Protein AF-A0A314ZF61-F1 (afdb_monomer_lite)

pLDDT: mean 78.9, std 20.42, range [33.75, 98.88]

Radius of gyration: 17.86 Å; chains: 1; bounding box: 52×32×47 Å

Structure (mmCIF, N/CA/C/O backbone):
data_AF-A0A314ZF61-F1
#
_entry.id   AF-A0A314ZF61-F1
#
loop_
_atom_site.group_PDB
_atom_site.id
_atom_site.type_symbol
_atom_site.label_atom_id
_atom_site.label_alt_id
_atom_site.label_comp_id
_atom_site.label_asym_id
_atom_site.label_entity_id
_atom_site.label_seq_id
_atom_site.pdbx_PDB_ins_code
_atom_site.Cartn_x
_atom_site.Cartn_y
_atom_site.Cartn_z
_atom_site.occupancy
_atom_site.B_iso_or_equiv
_atom_site.auth_seq_id
_atom_site.auth_comp_id
_atom_site.auth_asym_id
_atom_site.auth_atom_id
_atom_site.pdbx_PDB_model_num
ATOM 1 N N . MET A 1 1 ? -17.386 -2.987 14.900 1.00 59.22 1 MET A N 1
ATOM 2 C CA . MET A 1 1 ? -17.135 -2.322 16.202 1.00 59.22 1 MET A CA 1
ATOM 3 C C . MET A 1 1 ? -15.730 -1.711 16.351 1.00 59.22 1 MET A C 1
ATOM 5 O O . MET A 1 1 ? -15.516 -1.016 17.332 1.00 59.22 1 MET A O 1
ATOM 9 N N . LEU A 1 2 ? -14.797 -1.870 15.397 1.00 67.81 2 LEU A N 1
ATOM 10 C CA . LEU A 1 2 ? -13.420 -1.353 15.538 1.00 67.81 2 LEU A CA 1
ATOM 11 C C . LEU A 1 2 ? -13.295 0.183 15.518 1.00 67.81 2 LEU A C 1
ATOM 13 O O . LEU A 1 2 ? -12.434 0.730 16.193 1.00 67.81 2 LEU A O 1
ATOM 17 N N . GLY A 1 3 ? -14.177 0.902 14.818 1.00 67.12 3 GLY A N 1
ATOM 18 C CA . GLY A 1 3 ? -14.095 2.367 14.721 1.00 67.12 3 GLY A CA 1
ATOM 19 C C . GLY A 1 3 ? -14.502 3.174 15.952 1.00 67.12 3 GLY A C 1
ATOM 20 O O . GLY A 1 3 ? -14.608 4.391 15.845 1.00 67.12 3 GLY A O 1
ATOM 21 N N . ASN A 1 4 ? -14.772 2.531 17.091 1.00 79.00 4 ASN A N 1
ATOM 22 C CA . ASN A 1 4 ? -15.032 3.230 18.354 1.00 79.00 4 ASN A CA 1
ATOM 23 C C . ASN A 1 4 ? -13.782 3.314 19.249 1.00 79.00 4 ASN A C 1
ATOM 25 O O . ASN A 1 4 ? -13.829 3.862 20.345 1.00 79.00 4 ASN A O 1
ATOM 29 N N . LEU A 1 5 ? -12.655 2.759 18.794 1.00 80.88 5 LEU A N 1
ATOM 30 C CA . LEU A 1 5 ? -11.388 2.746 19.521 1.00 80.88 5 LEU A CA 1
ATOM 31 C C . LEU A 1 5 ? -10.622 4.059 19.300 1.00 80.88 5 LEU A C 1
ATOM 33 O O . LEU A 1 5 ? -9.474 4.056 18.880 1.00 80.88 5 LEU A O 1
ATOM 37 N N . THR A 1 6 ? -11.249 5.206 19.557 1.00 83.88 6 THR A N 1
ATOM 38 C CA . THR A 1 6 ? -10.703 6.525 19.183 1.00 83.88 6 THR A CA 1
ATOM 39 C C . THR A 1 6 ? -9.379 6.872 19.867 1.00 83.88 6 THR A C 1
ATOM 41 O O . THR A 1 6 ? -8.628 7.699 19.357 1.00 83.88 6 THR A O 1
ATOM 44 N N . SER A 1 7 ? -9.071 6.238 20.999 1.00 91.00 7 SER A N 1
ATOM 45 C CA . SER A 1 7 ? -7.815 6.428 21.738 1.00 91.00 7 SER A CA 1
ATOM 46 C C . SER A 1 7 ? -6.709 5.445 21.341 1.00 91.00 7 SER A C 1
ATOM 48 O O . SER A 1 7 ? -5.627 5.497 21.921 1.00 91.00 7 SER A O 1
ATOM 50 N N . VAL A 1 8 ? -6.965 4.520 20.408 1.00 93.94 8 VAL A N 1
ATOM 51 C CA . VAL A 1 8 ? -5.958 3.537 19.999 1.00 93.94 8 VAL A CA 1
ATOM 52 C C . VAL A 1 8 ? -4.819 4.228 19.253 1.00 93.94 8 VAL A C 1
ATOM 54 O O . VAL A 1 8 ? -5.052 5.061 18.379 1.00 93.94 8 VAL A O 1
ATOM 57 N N . ILE A 1 9 ? -3.590 3.864 19.614 1.00 96.75 9 ILE A N 1
ATOM 58 C CA . ILE A 1 9 ? -2.364 4.364 18.980 1.00 96.75 9 ILE A CA 1
ATOM 59 C C . ILE A 1 9 ? -1.767 3.278 18.090 1.00 96.75 9 ILE A C 1
ATOM 61 O O . ILE A 1 9 ? -1.485 3.520 16.924 1.00 96.75 9 ILE A O 1
ATOM 65 N N . ASN A 1 10 ? -1.634 2.060 18.612 1.00 97.50 10 ASN A N 1
ATOM 66 C CA . ASN A 1 10 ? -1.100 0.923 17.873 1.00 97.50 10 ASN A CA 1
ATOM 67 C C . ASN A 1 10 ? -2.126 -0.205 17.903 1.00 97.50 10 ASN A C 1
ATOM 69 O O . ASN A 1 10 ? -2.574 -0.594 18.984 1.00 97.50 10 ASN A O 1
ATOM 73 N N . LEU A 1 11 ? -2.496 -0.715 16.732 1.00 96.44 11 LEU A N 1
ATOM 74 C CA . LEU A 1 11 ? -3.437 -1.820 16.593 1.00 96.44 11 LEU A CA 1
ATOM 75 C C . LEU A 1 11 ? -2.767 -2.981 15.856 1.00 96.44 11 LEU A C 1
ATOM 77 O O . LEU A 1 11 ? -2.459 -2.874 14.671 1.00 96.44 11 LEU A O 1
ATOM 81 N N . TYR A 1 12 ? -2.587 -4.083 16.580 1.00 97.19 12 TYR A N 1
ATOM 82 C CA . TYR A 1 12 ? -2.039 -5.346 16.092 1.00 97.19 12 TYR A CA 1
ATOM 83 C C . TYR A 1 12 ? -3.172 -6.365 15.985 1.00 97.19 12 TYR A C 1
ATOM 85 O O . TYR A 1 12 ? -3.866 -6.631 16.970 1.00 97.19 12 TYR A O 1
ATOM 93 N N . MET A 1 13 ? -3.408 -6.872 14.780 1.00 95.81 13 MET A N 1
ATOM 94 C CA . MET A 1 13 ? -4.430 -7.876 14.466 1.00 95.81 13 MET A CA 1
ATOM 95 C C . MET A 1 13 ? -3.890 -8.949 13.510 1.00 95.81 13 MET A C 1
ATOM 97 O O . MET A 1 13 ? -4.664 -9.677 12.883 1.00 95.81 13 MET A O 1
ATOM 101 N N . GLU A 1 14 ? -2.570 -9.049 13.385 1.00 97.69 14 GLU A N 1
ATOM 102 C CA . GLU A 1 14 ? -1.901 -10.003 12.515 1.00 97.69 14 GLU A CA 1
ATOM 103 C C . GLU A 1 14 ? -2.103 -11.460 12.942 1.00 97.69 14 GLU A C 1
ATOM 105 O O . GLU A 1 14 ? -2.405 -11.739 14.102 1.00 97.69 14 GLU A O 1
ATOM 110 N N . GLN A 1 15 ? -1.921 -12.391 12.002 1.00 97.69 15 GLN A N 1
ATOM 111 C CA . GLN A 1 15 ? -1.951 -13.842 12.254 1.00 97.69 15 GLN A CA 1
ATOM 112 C C . GLN A 1 15 ? -3.273 -14.327 12.867 1.00 97.69 15 GLN A C 1
ATOM 114 O O . GLN A 1 15 ? -3.305 -15.124 13.807 1.00 97.69 15 GLN A O 1
ATOM 119 N N . ASN A 1 16 ? -4.384 -13.843 12.318 1.00 97.56 16 ASN A N 1
ATOM 120 C CA . ASN A 1 16 ? -5.728 -14.264 12.694 1.00 97.56 16 ASN A CA 1
ATOM 121 C C . ASN A 1 16 ? -6.458 -14.872 11.482 1.00 97.56 16 ASN A C 1
ATOM 123 O O . ASN A 1 16 ? -5.894 -15.064 10.408 1.00 97.56 16 ASN A O 1
ATOM 127 N N . MET A 1 17 ? -7.733 -15.220 11.662 1.00 97.31 17 MET A N 1
ATOM 128 C CA . MET A 1 17 ? -8.591 -15.770 10.602 1.00 97.31 17 MET A CA 1
ATOM 129 C C . MET A 1 17 ? -9.645 -14.759 10.118 1.00 97.31 17 MET A C 1
ATOM 131 O O . MET A 1 17 ? -10.724 -15.158 9.671 1.00 97.31 17 MET A O 1
ATOM 135 N N . PHE A 1 18 ? -9.388 -13.449 10.236 1.00 97.00 18 PHE A N 1
ATOM 136 C CA . PHE A 1 18 ? -10.343 -12.437 9.773 1.00 97.00 18 PHE A CA 1
ATOM 137 C C . PHE A 1 18 ? -10.534 -12.564 8.264 1.00 97.00 18 PHE A C 1
ATOM 139 O O . PHE A 1 18 ? -9.563 -12.488 7.525 1.00 97.00 18 PHE A O 1
ATOM 146 N N . SER A 1 19 ? -11.770 -12.780 7.813 1.00 96.06 19 SER A N 1
ATOM 147 C CA . SER A 1 19 ? -12.084 -13.092 6.407 1.00 96.06 19 SER A CA 1
ATOM 148 C C . SER A 1 19 ? -12.960 -12.055 5.702 1.00 96.06 19 SER A C 1
ATOM 150 O O . SER A 1 19 ? -13.137 -12.093 4.483 1.00 96.06 19 SER A O 1
ATOM 152 N N . GLU A 1 20 ? -13.499 -11.104 6.460 1.00 95.31 20 GLU A N 1
ATOM 153 C CA . GLU A 1 20 ? -14.310 -10.021 5.915 1.00 95.31 20 GLU A CA 1
ATOM 154 C C . GLU A 1 20 ? -13.458 -8.866 5.376 1.00 95.31 20 GLU A C 1
ATOM 156 O O . GLU A 1 20 ? -12.234 -8.836 5.501 1.00 95.31 20 GLU A O 1
ATOM 161 N N . SER A 1 21 ? -14.123 -7.889 4.762 1.00 96.75 21 SER A N 1
ATOM 162 C CA . SER A 1 21 ? -13.481 -6.659 4.313 1.00 96.75 21 SER A CA 1
ATOM 163 C C . SER A 1 21 ? -13.018 -5.781 5.471 1.00 96.75 21 SER A C 1
ATOM 165 O O . SER A 1 21 ? -13.653 -5.732 6.527 1.00 96.75 21 SER A O 1
ATOM 167 N N . ILE A 1 22 ? -11.968 -4.996 5.229 1.00 96.06 22 ILE A N 1
ATOM 168 C CA . ILE A 1 22 ? -11.477 -3.995 6.179 1.00 96.06 22 ILE A CA 1
ATOM 169 C C . ILE A 1 22 ? -12.585 -2.956 6.438 1.00 96.06 22 ILE A C 1
ATOM 171 O O . ILE A 1 22 ? -13.014 -2.260 5.511 1.00 96.06 22 ILE A O 1
ATOM 175 N N . PRO A 1 23 ? -13.059 -2.798 7.686 1.00 93.31 23 PRO A N 1
ATOM 176 C CA . PRO A 1 23 ? -14.194 -1.934 7.961 1.00 93.31 23 PRO A CA 1
ATOM 177 C C . PRO A 1 23 ? -13.808 -0.458 7.841 1.00 93.31 23 PRO A C 1
ATOM 179 O O . PRO A 1 23 ? -12.895 0.014 8.520 1.00 93.31 23 PRO A O 1
ATOM 182 N N . LEU A 1 24 ? -14.602 0.307 7.082 1.00 92.69 24 LEU A N 1
ATOM 183 C CA . LEU A 1 24 ? -14.455 1.764 6.909 1.00 92.69 24 LEU A CA 1
ATOM 184 C C . LEU A 1 24 ? -14.352 2.525 8.239 1.00 92.69 24 LEU A C 1
ATOM 186 O O . LEU A 1 24 ? -13.742 3.587 8.303 1.00 92.69 24 LEU A O 1
ATOM 190 N N . SER A 1 25 ? -14.935 1.972 9.305 1.00 92.62 25 SER A N 1
ATOM 191 C CA . SER A 1 25 ? -14.908 2.555 10.644 1.00 92.62 25 SER A CA 1
ATOM 192 C C . SER A 1 25 ? -13.494 2.691 11.230 1.00 92.62 25 SER A C 1
ATOM 194 O O . SER A 1 25 ? -13.306 3.524 12.104 1.00 92.62 25 SER A O 1
ATOM 196 N N . LEU A 1 26 ? -12.491 1.938 10.752 1.00 92.75 26 LEU A N 1
ATOM 197 C CA . LEU A 1 26 ? -11.094 2.112 11.189 1.00 92.75 26 LEU A CA 1
ATOM 198 C C . LEU A 1 26 ? -10.557 3.522 10.903 1.00 92.75 26 LEU A C 1
ATOM 200 O O . LEU A 1 26 ? -9.722 4.017 11.652 1.00 92.75 26 LEU A O 1
ATOM 204 N N . ALA A 1 27 ? -11.106 4.211 9.898 1.00 92.12 27 ALA A N 1
ATOM 205 C CA . ALA A 1 27 ? -10.795 5.612 9.621 1.00 92.12 27 ALA A CA 1
ATOM 206 C C . ALA A 1 27 ? -11.249 6.582 10.735 1.00 92.12 27 ALA A C 1
ATOM 208 O O . ALA A 1 27 ? -10.923 7.763 10.695 1.00 92.12 27 ALA A O 1
ATOM 209 N N . ASN A 1 28 ? -11.994 6.121 11.743 1.00 93.25 28 ASN A N 1
ATOM 210 C CA . ASN A 1 28 ? -12.360 6.937 12.903 1.00 93.25 28 ASN A CA 1
ATOM 211 C C . ASN A 1 28 ? -11.276 6.933 13.997 1.00 93.25 28 ASN A C 1
ATOM 213 O O . ASN A 1 28 ? -11.346 7.735 14.929 1.00 93.25 28 ASN A O 1
ATOM 217 N N . CYS A 1 29 ? -10.272 6.058 13.906 1.00 93.56 29 CYS A N 1
ATOM 218 C CA . CYS A 1 29 ? -9.183 5.960 14.875 1.00 93.56 29 CYS A CA 1
ATOM 219 C C . CYS A 1 29 ? -8.132 7.053 14.619 1.00 93.56 29 CYS A C 1
ATOM 221 O O . CYS A 1 29 ? -7.041 6.789 14.126 1.00 93.56 29 CYS A O 1
ATOM 223 N N . GLN A 1 30 ? -8.465 8.303 14.946 1.00 92.75 30 GLN A N 1
ATOM 224 C CA . GLN A 1 30 ? -7.653 9.480 14.606 1.00 92.75 30 GLN A CA 1
ATOM 225 C C . GLN A 1 30 ? -6.272 9.519 15.284 1.00 92.75 30 GLN A C 1
ATOM 227 O O . GLN A 1 30 ? -5.399 10.244 14.820 1.00 92.75 30 GLN A O 1
ATOM 232 N N . ASN A 1 31 ? -6.043 8.727 16.335 1.00 95.44 31 ASN A N 1
ATOM 233 C CA . ASN A 1 31 ? -4.750 8.629 17.025 1.00 95.44 31 ASN A CA 1
ATOM 234 C C . ASN A 1 31 ? -3.867 7.467 16.533 1.00 95.44 31 ASN A C 1
ATOM 236 O O . ASN A 1 31 ? -2.773 7.276 17.063 1.00 95.44 31 ASN A O 1
ATOM 240 N N . LEU A 1 32 ? -4.329 6.695 15.546 1.00 96.12 32 LEU A N 1
ATOM 241 C CA . LEU A 1 32 ? -3.664 5.482 15.082 1.00 96.12 32 LEU A CA 1
ATOM 242 C C . LEU A 1 32 ? -2.355 5.813 14.352 1.00 96.12 32 LEU A C 1
ATOM 244 O O . LEU A 1 32 ? -2.362 6.472 13.320 1.00 96.12 32 LEU A O 1
ATOM 248 N N . GLN A 1 33 ? -1.241 5.324 14.884 1.00 97.25 33 GLN A N 1
ATOM 249 C CA . GLN A 1 33 ? 0.108 5.478 14.341 1.00 97.25 33 GLN A CA 1
ATOM 250 C C . GLN A 1 33 ? 0.614 4.213 13.653 1.00 97.25 33 GLN A C 1
ATOM 252 O O . GLN A 1 33 ? 1.383 4.317 12.692 1.00 97.25 33 GLN A O 1
ATOM 257 N N . LEU A 1 34 ? 0.176 3.046 14.135 1.00 97.69 34 LEU A N 1
ATOM 258 C CA . LEU A 1 34 ? 0.496 1.736 13.580 1.00 97.69 34 LEU A CA 1
ATOM 259 C C . LEU A 1 34 ? -0.764 0.890 13.430 1.00 97.69 34 LEU A C 1
ATOM 261 O O . LEU A 1 34 ? -1.525 0.727 14.388 1.00 97.69 34 LEU A O 1
ATOM 265 N N . LEU A 1 35 ? -0.931 0.292 12.254 1.00 97.69 35 LEU A N 1
ATOM 266 C CA . LEU A 1 35 ? -1.967 -0.694 11.977 1.00 97.69 35 LEU A CA 1
ATOM 267 C C . LEU A 1 35 ? -1.358 -1.922 11.302 1.00 97.69 35 LEU A C 1
ATOM 269 O O . LEU A 1 35 ? -0.887 -1.829 10.170 1.00 97.69 35 LEU A O 1
ATOM 273 N N . ASN A 1 36 ? -1.418 -3.068 11.978 1.00 98.38 36 ASN A N 1
ATOM 274 C CA . ASN A 1 36 ? -0.999 -4.350 11.424 1.00 98.38 36 ASN A CA 1
ATOM 275 C C . ASN A 1 36 ? -2.205 -5.286 11.263 1.00 98.38 36 ASN A C 1
ATOM 277 O O . ASN A 1 36 ? -2.811 -5.723 12.240 1.00 98.38 36 ASN A O 1
ATOM 281 N N . LEU A 1 37 ? -2.563 -5.561 10.010 1.00 98.19 37 LEU A N 1
ATOM 282 C CA . LEU A 1 37 ? -3.627 -6.476 9.583 1.00 98.19 37 LEU A CA 1
ATOM 283 C C . LEU A 1 37 ? -3.069 -7.710 8.855 1.00 98.19 37 LEU A C 1
ATOM 285 O O . LEU A 1 37 ? -3.828 -8.457 8.230 1.00 98.19 37 LEU A O 1
ATOM 289 N N . SER A 1 38 ? -1.750 -7.899 8.872 1.00 98.62 38 SER A N 1
ATOM 290 C CA . SER A 1 38 ? -1.085 -8.889 8.029 1.00 98.62 38 SER A CA 1
ATOM 291 C C . SER A 1 38 ? -1.460 -10.331 8.376 1.00 98.62 38 SER A C 1
ATOM 293 O O . SER A 1 38 ? -1.896 -10.632 9.486 1.00 98.62 38 SER A O 1
ATOM 295 N N . SER A 1 39 ? -1.261 -11.254 7.437 1.00 98.56 39 SER A N 1
ATOM 296 C CA . SER A 1 39 ? -1.463 -12.695 7.656 1.00 98.56 39 SER A CA 1
ATOM 297 C C . SER A 1 39 ? -2.871 -13.015 8.172 1.00 98.56 39 SER A C 1
ATOM 299 O O . SER A 1 39 ? -3.049 -13.575 9.254 1.00 98.56 39 SER A O 1
ATOM 301 N N . ASN A 1 40 ? -3.873 -12.598 7.406 1.00 98.62 40 ASN A N 1
ATOM 302 C CA . ASN A 1 40 ? -5.285 -12.880 7.644 1.00 98.62 40 ASN A CA 1
ATOM 303 C C . ASN A 1 40 ? -5.929 -13.378 6.338 1.00 98.62 40 ASN A C 1
ATOM 305 O O . ASN A 1 40 ? -5.263 -13.589 5.327 1.00 98.62 40 ASN A O 1
ATOM 309 N N . ASN A 1 41 ? -7.247 -13.556 6.345 1.00 98.56 41 ASN A N 1
ATOM 310 C CA . ASN A 1 41 ? -8.024 -13.926 5.167 1.00 98.56 41 ASN A CA 1
ATOM 311 C C . ASN A 1 41 ? -8.829 -12.733 4.613 1.00 98.56 41 ASN A C 1
ATOM 313 O O . ASN A 1 41 ? -9.861 -12.953 3.980 1.00 98.56 41 ASN A O 1
ATOM 317 N N . LEU A 1 42 ? -8.418 -11.483 4.877 1.00 98.56 42 LEU A N 1
ATOM 318 C CA . LEU A 1 42 ? -9.208 -10.289 4.553 1.00 98.56 42 LEU A CA 1
ATOM 319 C C . LEU A 1 42 ? -9.457 -10.197 3.046 1.00 98.56 42 LEU A C 1
ATOM 321 O O . LEU A 1 42 ? -8.558 -10.431 2.238 1.00 98.56 42 LEU A O 1
ATOM 325 N N . THR A 1 43 ? -10.680 -9.831 2.672 1.00 98.50 43 THR A N 1
ATOM 326 C CA . THR A 1 43 ? -11.137 -9.766 1.275 1.00 98.50 43 THR A CA 1
ATOM 327 C C . THR A 1 43 ? -11.590 -8.355 0.889 1.00 98.50 43 THR A C 1
ATOM 329 O O . THR A 1 43 ? -11.622 -7.436 1.707 1.00 98.50 43 THR A O 1
ATOM 332 N N . GLY A 1 44 ? -11.959 -8.156 -0.379 1.00 98.12 44 GLY A N 1
ATOM 333 C CA . GLY A 1 44 ? -12.470 -6.874 -0.872 1.00 98.12 44 GLY A CA 1
ATOM 334 C C . GLY A 1 44 ? -11.368 -5.845 -1.127 1.00 98.12 44 GLY A C 1
ATOM 335 O O . GLY A 1 44 ? -10.214 -6.203 -1.350 1.00 98.12 44 GLY A O 1
ATOM 336 N N . THR A 1 45 ? -11.738 -4.564 -1.163 1.00 97.94 45 THR A N 1
ATOM 337 C CA . THR A 1 45 ? -10.830 -3.454 -1.495 1.00 97.94 45 THR A CA 1
ATOM 338 C C . THR A 1 45 ? -10.336 -2.722 -0.254 1.00 97.94 45 THR A C 1
ATOM 340 O O . THR A 1 45 ? -11.057 -2.628 0.742 1.00 97.94 45 THR A O 1
ATOM 343 N N . MET A 1 46 ? -9.166 -2.089 -0.346 1.00 96.88 46 MET A N 1
ATOM 344 C CA . MET A 1 46 ? -8.669 -1.220 0.721 1.00 96.88 46 MET A CA 1
ATOM 345 C C . MET A 1 46 ? -9.530 0.059 0.850 1.00 96.88 46 MET A C 1
ATOM 347 O O . MET A 1 46 ? -9.783 0.744 -0.146 1.00 96.88 46 MET A O 1
ATOM 351 N N . PRO A 1 47 ? -9.997 0.419 2.058 1.00 95.19 47 PRO A N 1
ATOM 352 C CA . PRO A 1 47 ? -10.850 1.585 2.255 1.00 95.19 47 PRO A CA 1
ATOM 353 C C . PRO A 1 47 ? -10.056 2.887 2.115 1.00 95.19 47 PRO A C 1
ATOM 355 O O . PRO A 1 47 ? -9.227 3.202 2.963 1.00 95.19 47 PRO A O 1
ATOM 358 N N . LYS A 1 48 ? -10.374 3.700 1.100 1.00 95.12 48 LYS A N 1
ATOM 359 C CA . LYS A 1 48 ? -9.695 4.983 0.812 1.00 95.12 48 LYS A CA 1
ATOM 360 C C . LYS A 1 48 ? -9.538 5.896 2.033 1.00 95.12 48 LYS A C 1
ATOM 362 O O . LYS A 1 48 ? -8.467 6.436 2.269 1.00 95.12 48 LYS A O 1
ATOM 367 N N . LYS A 1 49 ? -10.584 5.994 2.865 1.00 93.69 49 LYS A N 1
ATOM 368 C CA . LYS A 1 49 ? -10.591 6.808 4.098 1.00 93.69 49 LYS A CA 1
ATOM 369 C C . LYS A 1 49 ? -9.536 6.398 5.133 1.00 93.69 49 LYS A C 1
ATOM 371 O O . LYS A 1 49 ? -9.232 7.178 6.023 1.00 93.69 49 LYS A O 1
ATOM 376 N N . LEU A 1 50 ? -9.004 5.180 5.065 1.00 94.00 50 LEU A N 1
ATOM 377 C CA . LEU A 1 50 ? -7.933 4.752 5.962 1.00 94.00 50 LEU A CA 1
ATOM 378 C C . LEU A 1 50 ? -6.606 5.447 5.620 1.00 94.00 50 LEU A C 1
ATOM 380 O O . LEU A 1 50 ? -5.847 5.781 6.522 1.00 94.00 50 LEU A O 1
ATOM 384 N N . PHE A 1 51 ? -6.373 5.737 4.338 1.00 93.00 51 PHE A N 1
ATOM 385 C CA . PHE A 1 51 ? -5.168 6.414 3.849 1.00 93.00 51 PHE A CA 1
ATOM 386 C C . PHE A 1 51 ? -5.202 7.931 4.068 1.00 93.00 51 PHE A C 1
ATOM 388 O O . PHE A 1 51 ? -4.193 8.599 3.901 1.00 93.00 51 PHE A O 1
ATOM 395 N N . THR A 1 52 ? -6.333 8.482 4.517 1.00 90.50 52 THR A N 1
ATOM 396 C CA . THR A 1 52 ? -6.432 9.896 4.908 1.00 90.50 52 THR A CA 1
ATOM 397 C C . THR A 1 52 ? -6.075 10.132 6.381 1.00 90.50 52 THR A C 1
ATOM 399 O O . THR A 1 52 ? -6.166 11.260 6.862 1.00 90.50 52 THR A O 1
ATOM 402 N N . LEU A 1 53 ? -5.712 9.085 7.136 1.00 92.81 53 LEU A N 1
ATOM 403 C CA . LEU A 1 53 ? -5.276 9.211 8.528 1.00 92.81 53 LEU A CA 1
ATOM 404 C C . LEU A 1 53 ? -3.834 9.719 8.595 1.00 92.81 53 LEU A C 1
ATOM 406 O O . LEU A 1 53 ? -2.886 8.940 8.607 1.00 92.81 53 LEU A O 1
ATOM 410 N N . SER A 1 54 ? -3.663 11.035 8.722 1.00 91.50 54 SER A N 1
ATOM 411 C CA . SER A 1 54 ? -2.339 11.662 8.861 1.00 91.50 54 SER A CA 1
ATOM 412 C C . SER A 1 54 ? -1.581 11.262 10.136 1.00 91.50 54 SER A C 1
ATOM 414 O O . SER A 1 54 ? -0.403 11.590 10.275 1.00 91.50 54 SER A O 1
ATOM 416 N N . SER A 1 55 ? -2.256 10.610 11.087 1.00 94.62 55 SER A N 1
ATOM 417 C CA . SER A 1 55 ? -1.657 10.047 12.299 1.00 94.62 55 SER A CA 1
ATOM 418 C C . SER A 1 55 ? -0.855 8.774 12.043 1.00 94.62 55 SER A C 1
ATOM 420 O O . SER A 1 55 ? 0.057 8.491 12.826 1.00 94.62 55 SER A O 1
ATOM 422 N N . LEU A 1 56 ? -1.114 8.062 10.937 1.00 94.88 56 LEU A N 1
ATOM 423 C CA . LEU A 1 56 ? -0.328 6.904 10.523 1.00 94.88 56 LEU A CA 1
ATOM 424 C C . LEU A 1 56 ? 1.082 7.363 10.155 1.00 94.88 56 LEU A C 1
ATOM 426 O O . LEU A 1 56 ? 1.321 8.011 9.138 1.00 94.88 56 LEU A O 1
ATOM 430 N N . THR A 1 57 ? 2.015 7.044 11.040 1.00 94.75 57 THR A N 1
ATOM 431 C CA . THR A 1 57 ? 3.389 7.557 10.996 1.00 94.75 57 THR A CA 1
ATOM 432 C C . THR A 1 57 ? 4.419 6.450 11.151 1.00 94.75 57 THR A C 1
ATOM 434 O O . THR A 1 57 ? 5.549 6.604 10.697 1.00 94.75 57 THR A O 1
ATOM 437 N N . ILE A 1 58 ? 4.034 5.317 11.743 1.00 95.38 58 ILE A N 1
ATOM 438 C CA . ILE A 1 58 ? 4.941 4.202 12.000 1.00 95.38 58 ILE A CA 1
ATOM 439 C C . ILE A 1 58 ? 4.804 3.168 10.885 1.00 95.38 58 ILE A C 1
ATOM 441 O O . ILE A 1 58 ? 5.700 3.054 10.059 1.00 95.38 58 ILE A O 1
ATOM 445 N N . SER A 1 59 ? 3.696 2.429 10.832 1.00 95.25 59 SER A N 1
ATOM 446 C CA . SER A 1 59 ? 3.542 1.334 9.870 1.00 95.25 59 SER A CA 1
ATOM 447 C C . SER A 1 59 ? 2.078 1.071 9.534 1.00 95.25 59 SER A C 1
ATOM 449 O O . SER A 1 59 ? 1.205 1.117 10.407 1.00 95.25 59 SER A O 1
ATOM 451 N N . LEU A 1 60 ? 1.821 0.789 8.261 1.00 97.06 60 LEU A N 1
ATOM 452 C CA . LEU A 1 60 ? 0.556 0.275 7.759 1.00 97.06 60 LEU A CA 1
ATOM 453 C C . LEU A 1 60 ? 0.839 -1.032 7.019 1.00 97.06 60 LEU A C 1
ATOM 455 O O . LEU A 1 60 ? 1.324 -1.009 5.890 1.00 97.06 60 LEU A O 1
ATOM 459 N N . SER A 1 61 ? 0.521 -2.163 7.648 1.00 98.00 61 SER A N 1
ATOM 460 C CA . SER A 1 61 ? 0.701 -3.484 7.047 1.00 98.00 61 SER A CA 1
ATOM 461 C C . SER A 1 61 ? -0.641 -4.184 6.846 1.00 98.00 61 SER A C 1
ATOM 463 O O . SER A 1 61 ? -1.453 -4.300 7.767 1.00 98.00 61 SER A O 1
ATOM 465 N N . MET A 1 62 ? -0.879 -4.648 5.623 1.00 98.31 62 MET A N 1
ATOM 466 C CA . MET A 1 62 ? -2.021 -5.472 5.214 1.00 98.31 62 MET A CA 1
ATOM 467 C C . MET A 1 62 ? -1.561 -6.689 4.401 1.00 98.31 62 MET A C 1
ATOM 469 O O . MET A 1 62 ? -2.339 -7.255 3.626 1.00 98.31 62 MET A O 1
ATOM 473 N N . SER A 1 63 ? -0.294 -7.079 4.538 1.00 98.69 63 SER A N 1
ATOM 474 C CA . SER A 1 63 ? 0.299 -8.138 3.731 1.00 98.69 63 SER A CA 1
ATOM 475 C C . SER A 1 63 ? -0.296 -9.513 3.995 1.00 98.69 63 SER A C 1
ATOM 477 O O . SER A 1 63 ? -0.897 -9.752 5.042 1.00 98.69 63 SER A O 1
ATOM 479 N N . ASN A 1 64 ? -0.129 -10.431 3.045 1.00 98.62 64 ASN A N 1
ATOM 480 C CA . ASN A 1 64 ? -0.598 -11.814 3.139 1.00 98.62 64 ASN A CA 1
ATOM 481 C C . ASN A 1 64 ? -2.097 -11.889 3.469 1.00 98.62 64 ASN A C 1
ATOM 483 O O . ASN A 1 64 ? -2.501 -12.368 4.530 1.00 98.62 64 ASN A O 1
ATOM 487 N N . ASN A 1 65 ? -2.908 -11.358 2.556 1.00 98.88 65 ASN A N 1
ATOM 488 C CA . ASN A 1 65 ? -4.368 -11.363 2.602 1.00 98.88 65 ASN A CA 1
ATOM 489 C C . ASN A 1 65 ? -4.925 -11.659 1.191 1.00 98.88 65 ASN A C 1
ATOM 491 O O . ASN A 1 65 ? -4.198 -12.017 0.264 1.00 98.88 65 ASN A O 1
ATOM 495 N N . PHE A 1 66 ? -6.238 -11.528 1.001 1.00 98.62 66 PHE A N 1
ATOM 496 C CA . PHE A 1 66 ? -6.903 -11.672 -0.297 1.00 98.62 66 PHE A CA 1
ATOM 497 C C . PHE A 1 66 ? -7.480 -10.338 -0.795 1.00 98.62 66 PHE A C 1
ATOM 499 O O . PHE A 1 66 ? -8.536 -10.321 -1.438 1.00 98.62 66 PHE A O 1
ATOM 506 N N . LEU A 1 67 ? -6.814 -9.218 -0.490 1.00 98.75 67 LEU A N 1
ATOM 507 C CA . LEU A 1 67 ? -7.256 -7.889 -0.913 1.00 98.75 67 LEU A CA 1
ATOM 508 C C . LEU A 1 67 ? -7.143 -7.740 -2.433 1.00 98.75 67 LEU A C 1
ATOM 510 O O . LEU A 1 67 ? -6.231 -8.266 -3.064 1.00 98.75 67 LEU A O 1
ATOM 514 N N . THR A 1 68 ? -8.090 -7.013 -3.015 1.00 98.69 68 THR A N 1
ATOM 515 C CA . THR A 1 68 ? -8.266 -6.819 -4.463 1.00 98.69 68 THR A CA 1
ATOM 516 C C . THR A 1 68 ? -8.426 -5.334 -4.797 1.00 98.69 68 THR A C 1
ATOM 518 O O . THR A 1 68 ? -8.540 -4.487 -3.908 1.00 98.69 68 THR A O 1
ATOM 521 N N . GLY A 1 69 ? -8.484 -5.012 -6.091 1.00 98.00 69 GLY A N 1
ATOM 522 C CA . GLY A 1 69 ? -8.606 -3.636 -6.576 1.00 98.00 69 GLY A CA 1
ATOM 523 C C . GLY A 1 69 ? -7.251 -2.940 -6.666 1.00 98.00 69 GLY A C 1
ATOM 524 O O . GLY A 1 69 ? -6.216 -3.598 -6.646 1.00 98.00 69 GLY A O 1
ATOM 525 N N . SER A 1 70 ? -7.253 -1.618 -6.819 1.00 97.56 70 SER A N 1
ATOM 526 C CA . SER A 1 70 ? -6.027 -0.829 -6.952 1.00 97.56 70 SER A CA 1
ATOM 527 C C . SER A 1 70 ? -5.576 -0.208 -5.637 1.00 97.56 70 SER A C 1
ATOM 529 O O . SER A 1 70 ? -6.372 -0.013 -4.713 1.00 97.56 70 SER A O 1
ATOM 531 N N . LEU A 1 71 ? -4.299 0.176 -5.581 1.00 95.69 71 LEU A N 1
ATOM 532 C CA . LEU A 1 71 ? -3.826 1.125 -4.579 1.00 95.69 71 LEU A CA 1
ATOM 533 C C . LEU A 1 71 ? -4.595 2.451 -4.745 1.00 95.69 71 LEU A C 1
ATOM 535 O O . LEU A 1 71 ? -4.680 2.970 -5.863 1.00 95.69 71 LEU A O 1
ATOM 539 N N . PRO A 1 72 ? -5.209 2.992 -3.680 1.00 93.69 72 PRO A N 1
ATOM 540 C CA . PRO A 1 72 ? -5.911 4.264 -3.764 1.00 93.69 72 PRO A CA 1
ATOM 541 C C . PRO A 1 72 ? -4.914 5.421 -3.886 1.00 93.69 72 PRO A C 1
ATOM 543 O O . PRO A 1 72 ? -3.839 5.381 -3.291 1.00 93.69 72 PRO A O 1
ATOM 546 N N . SER A 1 73 ? -5.274 6.469 -4.631 1.00 91.62 73 SER A N 1
ATOM 547 C CA . SER A 1 73 ? -4.435 7.668 -4.807 1.00 91.62 73 SER A CA 1
ATOM 548 C C . SER A 1 73 ? -4.051 8.328 -3.481 1.00 91.62 73 SER A C 1
ATOM 550 O O . SER A 1 73 ? -2.968 8.887 -3.355 1.00 91.62 73 SER A O 1
ATOM 552 N N . GLU A 1 74 ? -4.913 8.188 -2.476 1.00 92.12 74 GLU A N 1
ATOM 553 C CA . GLU A 1 74 ? -4.744 8.677 -1.110 1.00 92.12 74 GLU A CA 1
ATOM 554 C C . GLU A 1 74 ? -3.534 8.047 -0.391 1.00 92.12 74 GLU A C 1
ATOM 556 O O . GLU A 1 74 ? -3.066 8.593 0.601 1.00 92.12 74 GLU A O 1
ATOM 561 N N . VAL A 1 75 ? -2.956 6.944 -0.894 1.00 89.06 75 VAL A N 1
ATOM 562 C CA . VAL A 1 75 ? -1.641 6.446 -0.427 1.00 89.06 75 VAL A CA 1
ATOM 563 C C . VAL A 1 75 ? -0.579 7.549 -0.509 1.00 89.06 75 VAL A C 1
ATOM 565 O O . VAL A 1 75 ? 0.294 7.632 0.355 1.00 89.06 75 VAL A O 1
ATOM 568 N N . GLY A 1 76 ? -0.683 8.427 -1.513 1.00 84.38 76 GLY A N 1
ATOM 569 C CA . GLY A 1 76 ? 0.183 9.589 -1.682 1.00 84.38 76 GLY A CA 1
ATOM 570 C C . GLY A 1 76 ? 0.129 10.593 -0.526 1.00 84.38 76 GLY A C 1
ATOM 571 O O . GLY A 1 76 ? 1.103 11.322 -0.334 1.00 84.38 76 GLY A O 1
ATOM 572 N N . ASP A 1 77 ? -0.955 10.600 0.257 1.00 84.88 77 ASP A N 1
ATOM 573 C CA . ASP A 1 77 ? -1.197 11.551 1.349 1.00 84.88 77 ASP A CA 1
ATOM 574 C C . ASP A 1 77 ? -0.529 11.128 2.669 1.00 84.88 77 ASP A C 1
ATOM 576 O O . ASP A 1 77 ? -0.363 11.946 3.581 1.00 84.88 77 ASP A O 1
ATOM 580 N N . LEU A 1 78 ? -0.076 9.872 2.777 1.00 85.62 78 LEU A N 1
ATOM 581 C CA . LEU A 1 78 ? 0.594 9.314 3.959 1.00 85.62 78 LEU A CA 1
ATOM 582 C C . LEU A 1 78 ? 2.065 9.763 4.069 1.00 85.62 78 LEU A C 1
ATOM 584 O O . LEU A 1 78 ? 2.969 8.974 4.330 1.00 85.62 78 LEU A O 1
ATOM 588 N N . VAL A 1 79 ? 2.321 11.061 3.899 1.00 84.81 79 VAL A N 1
ATOM 589 C CA . VAL A 1 79 ? 3.661 11.670 3.753 1.00 84.81 79 VAL A CA 1
ATOM 590 C C . VAL A 1 79 ? 4.608 11.459 4.942 1.00 84.81 79 VAL A C 1
ATOM 592 O O . VAL A 1 79 ? 5.823 11.640 4.811 1.00 84.81 79 VAL A O 1
ATOM 595 N N . ASN A 1 80 ? 4.055 11.111 6.107 1.00 87.75 80 ASN A N 1
ATOM 596 C CA . ASN A 1 80 ? 4.800 10.859 7.340 1.00 87.75 80 ASN A CA 1
ATOM 597 C C . ASN A 1 80 ? 4.926 9.367 7.683 1.00 87.75 80 ASN A C 1
ATOM 599 O O . ASN A 1 80 ? 5.569 9.057 8.683 1.00 87.75 80 ASN A O 1
ATOM 603 N N . LEU A 1 81 ? 4.313 8.469 6.908 1.00 90.56 81 LEU A N 1
ATOM 604 C CA . LEU A 1 81 ? 4.372 7.033 7.152 1.00 90.56 81 LEU A CA 1
ATOM 605 C C . LEU A 1 81 ? 5.790 6.513 6.908 1.00 90.56 81 LEU A C 1
ATOM 607 O O . LEU A 1 81 ? 6.393 6.837 5.884 1.00 90.56 81 LEU A O 1
ATOM 611 N N . ALA A 1 82 ? 6.304 5.701 7.833 1.00 89.50 82 ALA A N 1
ATOM 612 C CA . ALA A 1 82 ? 7.626 5.104 7.689 1.00 89.50 82 ALA A CA 1
ATOM 613 C C . ALA A 1 82 ? 7.621 3.803 6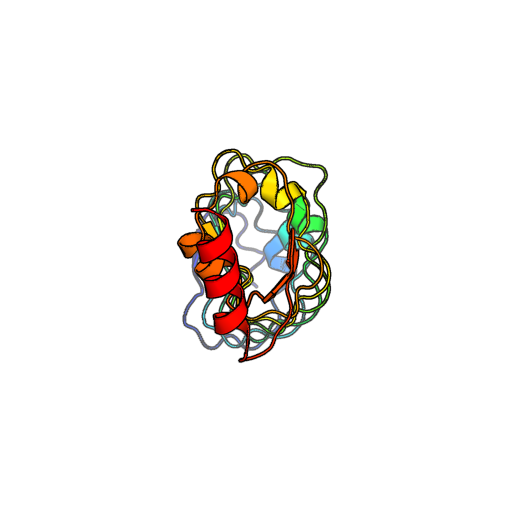.873 1.00 89.50 82 ALA A C 1
ATOM 615 O O . ALA A 1 82 ? 8.604 3.529 6.186 1.00 89.50 82 ALA A O 1
ATOM 616 N N . GLU A 1 83 ? 6.536 3.027 6.913 1.00 90.69 83 GLU A N 1
ATOM 617 C CA . GLU A 1 83 ? 6.441 1.730 6.237 1.00 90.69 83 GLU A CA 1
ATOM 618 C C . GLU A 1 83 ? 5.020 1.430 5.744 1.00 90.69 83 GLU A C 1
ATOM 620 O O . GLU A 1 83 ? 4.054 1.525 6.506 1.00 90.69 83 GLU A O 1
ATOM 625 N N . LEU A 1 84 ? 4.911 1.045 4.472 1.00 93.69 84 LEU A N 1
ATOM 626 C CA . LEU A 1 84 ? 3.708 0.496 3.854 1.00 93.69 84 LEU A CA 1
ATOM 627 C C . LEU A 1 84 ? 4.016 -0.904 3.319 1.00 93.69 84 LEU A C 1
ATOM 629 O O . LEU A 1 84 ? 4.840 -1.046 2.417 1.00 93.69 84 LEU A O 1
ATOM 633 N N . ASP A 1 85 ? 3.308 -1.909 3.823 1.00 95.69 85 ASP A N 1
ATOM 634 C CA . ASP A 1 85 ? 3.418 -3.288 3.346 1.00 95.69 85 ASP A CA 1
ATOM 635 C C . ASP A 1 85 ? 2.038 -3.826 2.954 1.00 95.69 85 ASP A C 1
ATOM 637 O O . ASP A 1 85 ? 1.152 -4.029 3.787 1.00 95.69 85 ASP A O 1
ATOM 641 N N . VAL A 1 86 ? 1.846 -4.048 1.658 1.00 97.94 86 VAL A N 1
ATOM 642 C CA . VAL A 1 86 ? 0.634 -4.650 1.077 1.00 97.94 86 VAL A CA 1
ATOM 643 C C . VAL A 1 86 ? 0.976 -5.887 0.243 1.00 97.94 86 VAL A C 1
ATOM 645 O O . VAL A 1 86 ? 0.189 -6.309 -0.612 1.00 97.94 86 VAL A O 1
ATOM 648 N N . SER A 1 87 ? 2.150 -6.469 0.484 1.00 97.06 87 SER A N 1
ATOM 649 C CA . SER A 1 87 ? 2.649 -7.632 -0.242 1.00 97.06 87 SER A CA 1
ATOM 650 C C . SER A 1 87 ? 1.752 -8.865 -0.088 1.00 97.06 87 SER A C 1
ATOM 652 O O . SER A 1 87 ? 0.971 -8.974 0.859 1.00 97.06 87 SER A O 1
ATOM 654 N N . GLY A 1 88 ? 1.821 -9.806 -1.029 1.00 97.25 88 GLY A N 1
ATOM 655 C CA . GLY A 1 88 ? 1.076 -11.068 -0.935 1.00 97.25 88 GLY A CA 1
ATOM 656 C C . GLY A 1 88 ? -0.442 -10.863 -0.934 1.00 97.25 88 GLY A C 1
ATOM 657 O O . GLY A 1 88 ? -1.142 -11.363 -0.054 1.00 97.25 88 GLY A O 1
ATOM 658 N N . ASN A 1 89 ? -0.943 -10.088 -1.894 1.00 98.81 89 ASN A N 1
ATOM 659 C CA . ASN A 1 89 ? -2.368 -9.829 -2.105 1.00 98.81 89 ASN A CA 1
ATOM 660 C C . ASN A 1 89 ? -2.725 -10.053 -3.591 1.00 98.81 89 ASN A C 1
ATOM 662 O O . ASN A 1 89 ? -1.975 -10.667 -4.347 1.00 98.81 89 ASN A O 1
ATOM 666 N N . LYS A 1 90 ? -3.910 -9.606 -4.019 1.00 98.44 90 LYS A N 1
ATOM 667 C CA . LYS A 1 90 ? -4.387 -9.647 -5.414 1.00 98.44 90 LYS A CA 1
ATOM 668 C C . LYS A 1 90 ? -4.630 -8.229 -5.944 1.00 98.44 90 LYS A C 1
ATOM 670 O O . LYS A 1 90 ? -5.622 -7.974 -6.637 1.00 98.44 90 LYS A O 1
ATOM 675 N N . LEU A 1 91 ? -3.789 -7.277 -5.536 1.00 98.50 91 LEU A N 1
ATOM 676 C CA . LEU A 1 91 ? -3.896 -5.883 -5.965 1.00 98.50 91 LEU A CA 1
ATOM 677 C C . LEU A 1 91 ? -3.527 -5.753 -7.441 1.00 98.50 91 LEU A C 1
ATOM 679 O O . LEU A 1 91 ? -2.653 -6.459 -7.921 1.00 98.50 91 LEU A O 1
ATOM 683 N N . SER A 1 92 ? -4.182 -4.841 -8.152 1.00 97.44 92 SER A N 1
ATOM 684 C CA . SER A 1 92 ? -4.039 -4.656 -9.601 1.00 97.44 92 SER A CA 1
ATOM 685 C C . SER A 1 92 ? -3.979 -3.179 -9.993 1.00 97.44 92 SER A C 1
ATOM 687 O O . SER A 1 92 ? -4.262 -2.300 -9.180 1.00 97.44 92 SER A O 1
ATOM 689 N N . GLY A 1 93 ? -3.653 -2.893 -11.253 1.00 96.19 93 GLY A N 1
ATOM 690 C CA . GLY A 1 93 ? -3.487 -1.520 -11.740 1.00 96.19 93 GLY A CA 1
ATOM 691 C C . GLY A 1 93 ? -2.125 -0.934 -11.365 1.00 96.19 93 GLY A C 1
ATOM 692 O O . GLY A 1 93 ? -1.193 -1.677 -11.083 1.00 96.19 93 GLY A O 1
ATOM 693 N N . THR A 1 94 ? -1.990 0.390 -11.394 1.00 95.00 94 THR A N 1
ATOM 694 C CA . THR A 1 94 ? -0.696 1.072 -11.234 1.00 95.00 94 THR A CA 1
ATOM 695 C C . THR A 1 94 ? -0.427 1.497 -9.790 1.00 95.00 94 THR A C 1
ATOM 697 O O . THR A 1 94 ? -1.355 1.677 -8.998 1.00 95.00 94 THR A O 1
ATOM 700 N N . ILE A 1 95 ? 0.843 1.746 -9.454 1.00 92.06 95 ILE A N 1
ATOM 701 C CA . ILE A 1 95 ? 1.183 2.533 -8.259 1.00 92.06 95 ILE A CA 1
ATOM 702 C C . ILE A 1 95 ? 0.777 3.992 -8.541 1.00 92.06 95 ILE A C 1
ATOM 704 O O . ILE A 1 95 ? 1.198 4.539 -9.563 1.00 92.06 95 ILE A O 1
ATOM 708 N N . PRO A 1 96 ? -0.063 4.629 -7.705 1.00 90.81 96 PRO A N 1
ATOM 709 C CA . PRO A 1 96 ? -0.486 6.006 -7.930 1.00 90.81 96 PRO A CA 1
ATOM 710 C C . PRO A 1 96 ? 0.675 6.987 -7.733 1.00 90.81 96 PRO A C 1
ATOM 712 O O . PRO A 1 96 ? 1.484 6.832 -6.820 1.00 90.81 96 PRO A O 1
ATOM 715 N N . GLU A 1 97 ? 0.721 8.022 -8.569 1.00 86.12 97 GLU A N 1
ATOM 716 C CA . GLU A 1 97 ? 1.632 9.156 -8.398 1.00 86.12 97 GLU A CA 1
ATOM 717 C C . GLU A 1 97 ? 1.317 9.921 -7.105 1.00 86.12 97 GLU A C 1
ATOM 719 O O . GLU A 1 97 ? 0.151 10.087 -6.740 1.00 86.12 97 GLU A O 1
ATOM 724 N N . SER A 1 98 ? 2.353 10.447 -6.447 1.00 80.31 98 SER A N 1
ATOM 725 C CA . SER A 1 98 ? 2.196 11.376 -5.327 1.00 80.31 98 SER A CA 1
ATOM 726 C C . SER A 1 98 ? 2.866 12.714 -5.642 1.00 80.31 98 SER A C 1
ATOM 728 O O . SER A 1 98 ? 4.037 12.737 -6.033 1.00 80.31 98 SER A O 1
ATOM 730 N N . PRO A 1 99 ? 2.175 13.853 -5.438 1.00 70.00 99 PRO A N 1
ATOM 731 C CA . PRO A 1 99 ? 2.800 15.167 -5.554 1.00 70.00 99 PRO A CA 1
ATOM 732 C C . PRO A 1 99 ? 3.745 15.467 -4.377 1.00 70.00 99 PRO A C 1
ATOM 734 O O . PRO A 1 99 ? 4.474 16.461 -4.411 1.00 70.00 99 PRO A O 1
ATOM 737 N N . TYR A 1 100 ? 3.732 14.642 -3.327 1.00 72.50 100 TYR A N 1
ATOM 738 C CA . TYR A 1 100 ? 4.477 14.867 -2.096 1.00 72.50 100 TYR A CA 1
ATOM 739 C C . TYR A 1 100 ? 5.766 14.039 -2.036 1.00 72.50 100 TYR A C 1
ATOM 741 O O . TYR A 1 100 ? 5.845 12.910 -2.512 1.00 72.50 100 TYR A O 1
ATOM 749 N N . SER A 1 101 ? 6.793 14.596 -1.390 1.00 65.00 101 SER A N 1
ATOM 750 C CA . SER A 1 101 ? 8.031 13.873 -1.087 1.00 65.00 101 SER A CA 1
ATOM 751 C C . SER A 1 101 ? 7.930 13.246 0.299 1.00 65.00 101 SER A C 1
ATOM 753 O O . SER A 1 101 ? 7.901 13.967 1.299 1.00 65.00 101 SER A O 1
ATOM 755 N N . PHE A 1 102 ? 7.947 11.916 0.381 1.00 69.31 102 PHE A N 1
ATOM 756 C CA . PHE A 1 102 ? 8.012 11.235 1.674 1.00 69.31 102 PHE A CA 1
ATOM 757 C C . PHE A 1 102 ? 9.397 11.423 2.299 1.00 69.31 102 PHE A C 1
ATOM 759 O O . PHE A 1 102 ? 10.422 11.432 1.609 1.00 69.31 102 PHE A O 1
ATOM 766 N N . LYS A 1 103 ? 9.434 11.606 3.623 1.00 66.81 103 LYS A N 1
ATOM 767 C CA . LYS A 1 103 ? 10.690 11.855 4.349 1.00 66.81 103 LYS A CA 1
ATOM 768 C C . LYS A 1 103 ? 11.531 10.587 4.490 1.00 66.81 103 LYS A C 1
ATOM 770 O O . LYS A 1 103 ? 12.751 10.660 4.363 1.00 66.81 103 LYS A O 1
ATOM 775 N N . ARG A 1 104 ? 10.876 9.459 4.780 1.00 66.81 104 ARG A N 1
ATOM 776 C CA . ARG A 1 104 ? 11.429 8.105 4.925 1.00 66.81 104 ARG A CA 1
ATOM 777 C C . ARG A 1 104 ? 10.257 7.149 4.724 1.00 66.81 104 ARG A C 1
ATOM 779 O O . ARG A 1 104 ? 9.412 7.117 5.602 1.00 66.81 104 ARG A O 1
ATOM 786 N N . LEU A 1 105 ? 10.177 6.447 3.601 1.00 74.44 105 LEU A N 1
ATOM 787 C CA . LEU A 1 105 ? 9.129 5.452 3.378 1.00 74.44 105 LEU A CA 1
ATOM 788 C C . LEU A 1 105 ? 9.773 4.165 2.863 1.00 74.44 105 LEU A C 1
ATOM 790 O O . LEU A 1 105 ? 10.510 4.190 1.876 1.00 74.44 105 LEU A O 1
ATOM 794 N N . GLY A 1 106 ? 9.525 3.067 3.572 1.00 81.81 106 GLY A N 1
ATOM 795 C CA . GLY A 1 106 ? 9.694 1.712 3.073 1.00 81.81 106 GLY A CA 1
ATOM 796 C C . GLY A 1 106 ? 8.407 1.248 2.396 1.00 81.81 106 GLY A C 1
ATOM 797 O O . GLY A 1 106 ? 7.327 1.481 2.939 1.00 81.81 106 GLY A O 1
ATOM 798 N N . ILE A 1 107 ? 8.509 0.631 1.219 1.00 86.88 107 ILE A N 1
ATOM 799 C CA . ILE A 1 107 ? 7.348 0.126 0.474 1.00 86.88 107 ILE A CA 1
ATOM 800 C C . ILE A 1 107 ? 7.585 -1.326 0.072 1.00 86.88 107 ILE A C 1
ATOM 802 O O . ILE A 1 107 ? 8.526 -1.602 -0.668 1.00 86.88 107 ILE A O 1
ATOM 806 N N . ASP A 1 108 ? 6.691 -2.223 0.477 1.00 89.88 108 ASP A N 1
ATOM 807 C CA . ASP A 1 108 ? 6.590 -3.569 -0.090 1.00 89.88 108 ASP A CA 1
ATOM 808 C C . ASP A 1 108 ? 5.204 -3.765 -0.724 1.00 89.88 108 ASP A C 1
ATOM 810 O O . ASP A 1 108 ? 4.165 -3.736 -0.061 1.00 89.88 108 ASP A O 1
ATOM 814 N N . VAL A 1 109 ? 5.192 -3.921 -2.047 1.00 93.81 109 VAL A N 1
ATOM 815 C CA . VAL A 1 109 ? 3.997 -4.257 -2.840 1.00 93.81 109 VAL A CA 1
ATOM 816 C C . VAL A 1 109 ? 4.175 -5.586 -3.571 1.00 93.81 109 VAL A C 1
ATOM 818 O O . VAL A 1 109 ? 3.422 -5.894 -4.499 1.00 93.81 109 VAL A O 1
ATOM 821 N N . SER A 1 110 ? 5.187 -6.366 -3.198 1.00 90.44 110 SER A N 1
ATOM 822 C CA . SER A 1 110 ? 5.551 -7.583 -3.905 1.00 90.44 110 SER A CA 1
ATOM 823 C C . SER A 1 110 ? 4.450 -8.637 -3.877 1.00 90.44 110 SER A C 1
ATOM 825 O O . SER A 1 110 ? 3.563 -8.619 -3.024 1.00 90.44 110 SER A O 1
ATOM 827 N N . SER A 1 111 ? 4.501 -9.587 -4.806 1.00 92.81 111 SER A N 1
ATOM 828 C CA . SER A 1 111 ? 3.527 -10.686 -4.886 1.00 92.81 111 SER A CA 1
ATOM 829 C C . SER A 1 111 ? 2.085 -10.171 -4.993 1.00 92.81 111 SER A C 1
ATOM 831 O O . SER A 1 111 ? 1.233 -10.460 -4.152 1.00 92.81 111 SER A O 1
ATOM 833 N N . ASN A 1 112 ? 1.845 -9.363 -6.024 1.00 96.12 112 ASN A N 1
ATOM 834 C CA . ASN A 1 112 ? 0.546 -8.814 -6.412 1.00 96.12 112 ASN A CA 1
ATOM 835 C C . ASN A 1 112 ? 0.401 -8.893 -7.952 1.00 96.12 112 ASN A C 1
ATOM 837 O O . ASN A 1 112 ? 1.193 -9.535 -8.636 1.00 96.12 112 ASN A O 1
ATOM 841 N N . ASN A 1 113 ? -0.631 -8.261 -8.508 1.00 95.81 113 ASN A N 1
ATOM 842 C CA . ASN A 1 113 ? -0.896 -8.130 -9.947 1.00 95.81 113 ASN A CA 1
ATOM 843 C C . ASN A 1 113 ? -0.788 -6.659 -10.407 1.00 95.81 113 ASN A C 1
ATOM 845 O O . ASN A 1 113 ? -1.541 -6.207 -11.279 1.00 95.81 113 ASN A O 1
ATOM 849 N N . LEU A 1 114 ? 0.073 -5.861 -9.760 1.00 94.38 114 LEU A N 1
ATOM 850 C CA . LEU A 1 114 ? 0.279 -4.459 -10.134 1.00 94.38 114 LEU A CA 1
ATOM 851 C C . LEU A 1 114 ? 1.005 -4.380 -11.477 1.00 94.38 114 LEU A C 1
ATOM 853 O O . LEU A 1 114 ? 1.843 -5.215 -11.780 1.00 94.38 114 LEU A O 1
ATOM 857 N N . SER A 1 115 ? 0.688 -3.372 -12.279 1.00 91.88 115 SER A N 1
ATOM 858 C CA . SER A 1 115 ? 1.162 -3.230 -13.657 1.00 91.88 115 SER A CA 1
ATOM 859 C C . SER A 1 115 ? 1.464 -1.776 -14.012 1.00 91.88 115 SER A C 1
ATOM 861 O O . SER A 1 115 ? 1.307 -0.866 -13.193 1.00 91.88 115 SER A O 1
ATOM 863 N N . GLY A 1 116 ? 1.905 -1.556 -15.250 1.00 90.12 116 GLY A N 1
ATOM 864 C CA . GLY A 1 116 ? 2.293 -0.245 -15.757 1.00 90.12 116 GLY A CA 1
ATOM 865 C C . GLY A 1 116 ? 3.698 0.158 -15.317 1.00 90.12 116 GLY A C 1
ATOM 866 O O . GLY A 1 116 ? 4.486 -0.662 -14.847 1.00 90.12 116 GLY A O 1
ATOM 867 N N . LYS A 1 117 ? 4.021 1.439 -15.496 1.00 88.44 117 LYS A N 1
ATOM 868 C CA . LYS A 1 117 ? 5.350 1.973 -15.186 1.00 88.44 117 LYS A CA 1
ATOM 869 C C . LYS A 1 117 ? 5.551 2.155 -13.687 1.00 88.44 117 LYS A C 1
ATOM 871 O O . LYS A 1 117 ? 4.619 2.516 -12.970 1.00 88.44 117 LYS A O 1
ATOM 876 N N . ILE A 1 118 ? 6.791 1.979 -13.242 1.00 86.00 118 ILE A N 1
ATOM 877 C CA . ILE A 1 118 ? 7.216 2.364 -11.895 1.00 86.00 118 ILE A CA 1
ATOM 878 C C . ILE A 1 118 ? 7.261 3.901 -11.832 1.00 86.00 118 ILE A C 1
ATOM 880 O O . ILE A 1 118 ? 7.984 4.500 -12.626 1.00 86.00 118 ILE A O 1
ATOM 884 N N . PRO A 1 119 ? 6.519 4.549 -10.916 1.00 86.12 119 PRO A N 1
ATOM 885 C CA . PRO A 1 119 ? 6.492 6.007 -10.817 1.00 86.12 119 PRO A CA 1
ATOM 886 C C . PRO A 1 119 ? 7.840 6.633 -10.437 1.00 86.12 119 PRO A C 1
ATOM 888 O O . PRO A 1 119 ? 8.524 6.161 -9.523 1.00 86.12 119 PRO A O 1
ATOM 891 N N . ASP A 1 120 ? 8.171 7.772 -11.049 1.00 79.69 120 ASP A N 1
ATOM 892 C CA . ASP A 1 120 ? 9.447 8.471 -10.829 1.00 79.69 120 ASP A CA 1
ATOM 893 C C . ASP A 1 120 ? 9.619 8.970 -9.389 1.00 79.69 120 ASP A C 1
ATOM 895 O O . ASP A 1 120 ? 10.743 9.123 -8.900 1.00 79.69 120 ASP A O 1
ATOM 899 N N . PHE A 1 121 ? 8.518 9.237 -8.674 1.00 79.06 121 PHE A N 1
ATOM 900 C CA . PHE A 1 121 ? 8.595 9.710 -7.290 1.00 79.06 121 PHE A CA 1
ATOM 901 C C . PHE A 1 121 ? 9.229 8.678 -6.350 1.00 79.06 121 PHE A C 1
ATOM 903 O O . PHE A 1 121 ? 9.861 9.080 -5.371 1.00 79.06 121 PHE A O 1
ATOM 910 N N . LEU A 1 122 ? 9.143 7.378 -6.669 1.00 77.00 122 LEU A N 1
ATOM 911 C CA . LEU A 1 122 ? 9.827 6.329 -5.911 1.00 77.00 122 LEU A CA 1
ATOM 912 C C . LEU A 1 122 ? 11.351 6.502 -5.977 1.00 77.00 122 LEU A C 1
ATOM 914 O O . LEU A 1 122 ? 12.054 6.165 -5.030 1.00 77.00 122 LEU A O 1
ATOM 918 N N . GLY A 1 123 ? 11.867 7.110 -7.050 1.00 68.25 123 GLY A N 1
ATOM 919 C CA . GLY A 1 123 ? 13.279 7.465 -7.180 1.00 68.25 123 GLY A CA 1
ATOM 920 C C . GLY A 1 123 ? 13.688 8.659 -6.324 1.00 68.25 123 GLY A C 1
ATOM 921 O O . GLY A 1 123 ? 14.850 8.809 -5.961 1.00 68.25 123 GLY A O 1
ATOM 922 N N . LYS A 1 124 ? 12.745 9.522 -5.935 1.00 67.00 124 LYS A N 1
ATOM 923 C CA . LYS A 1 124 ? 13.043 10.786 -5.236 1.00 67.00 124 LYS A CA 1
ATOM 924 C C . LYS A 1 124 ? 13.323 10.613 -3.741 1.00 67.00 124 LYS A C 1
ATOM 926 O O . LYS A 1 124 ? 13.688 11.584 -3.071 1.00 67.00 124 LYS A O 1
ATOM 931 N N . PHE A 1 125 ? 13.198 9.403 -3.201 1.00 64.75 125 PHE A N 1
ATOM 932 C CA . PHE A 1 125 ? 13.532 9.130 -1.808 1.00 64.75 125 PHE A CA 1
ATOM 933 C C . PHE A 1 125 ? 15.038 9.249 -1.5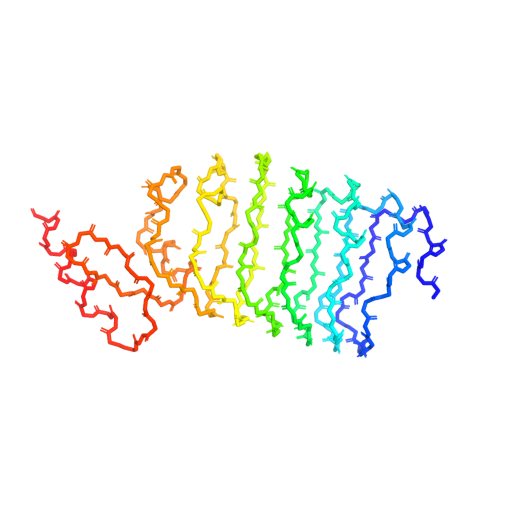71 1.00 64.75 125 PHE A C 1
ATOM 935 O O . PHE A 1 125 ? 15.832 8.420 -2.004 1.00 64.75 125 PHE A O 1
ATOM 942 N N . ARG A 1 126 ? 15.429 10.277 -0.807 1.00 57.25 126 ARG A N 1
ATOM 943 C CA . ARG A 1 126 ? 16.829 10.530 -0.416 1.00 57.25 126 ARG A CA 1
ATOM 944 C C . ARG A 1 126 ? 17.448 9.395 0.413 1.00 57.25 126 ARG A C 1
ATOM 946 O O . ARG A 1 126 ? 18.667 9.321 0.507 1.00 57.25 126 ARG A O 1
ATOM 953 N N . ALA A 1 127 ? 16.615 8.552 1.022 1.00 56.28 127 ALA A N 1
ATOM 954 C CA . ALA A 1 127 ? 16.998 7.342 1.737 1.00 56.28 127 ALA A CA 1
ATOM 955 C C . ALA A 1 127 ? 15.855 6.322 1.630 1.00 56.28 127 ALA A C 1
ATOM 957 O O . ALA A 1 127 ? 14.958 6.287 2.474 1.00 56.28 127 ALA A O 1
ATOM 958 N N . LEU A 1 128 ? 15.858 5.528 0.560 1.00 58.59 128 LEU A N 1
ATOM 959 C CA . LEU A 1 128 ? 15.044 4.319 0.502 1.00 58.59 128 LEU A CA 1
ATOM 960 C C . LEU A 1 128 ? 15.597 3.320 1.510 1.00 58.59 128 LEU A C 1
ATOM 962 O O . LEU A 1 128 ? 16.679 2.774 1.315 1.00 58.59 128 LEU A O 1
ATOM 966 N N . ASN A 1 129 ? 14.865 3.114 2.601 1.00 62.72 129 ASN A N 1
ATOM 967 C CA . ASN A 1 129 ? 15.215 2.076 3.565 1.00 62.72 129 ASN A CA 1
ATOM 968 C C . ASN A 1 129 ? 14.900 0.687 2.995 1.00 62.72 129 ASN A C 1
ATOM 970 O O . ASN A 1 129 ? 15.661 -0.249 3.211 1.00 62.72 129 ASN A O 1
ATOM 974 N N . HIS A 1 130 ? 13.778 0.567 2.277 1.00 76.38 130 HIS A N 1
ATOM 975 C CA . HIS A 1 130 ? 13.284 -0.688 1.727 1.00 76.38 130 HIS A CA 1
ATOM 976 C C . HIS A 1 130 ? 12.319 -0.418 0.562 1.00 76.38 130 HIS A C 1
ATOM 978 O O . HIS A 1 130 ? 11.403 0.390 0.699 1.00 76.38 130 HIS A O 1
ATOM 984 N N . LEU A 1 131 ? 12.519 -1.074 -0.578 1.00 80.56 131 LEU A N 1
ATOM 985 C CA . LEU A 1 131 ? 11.565 -1.089 -1.685 1.00 80.56 131 LEU A CA 1
ATOM 986 C C . LEU A 1 131 ? 11.521 -2.487 -2.262 1.00 80.56 131 LEU A C 1
ATOM 988 O O . LEU A 1 131 ? 12.561 -3.037 -2.603 1.00 80.56 131 LEU A O 1
ATOM 992 N N . ASN A 1 132 ? 10.327 -3.040 -2.388 1.00 82.38 132 ASN A N 1
ATOM 993 C CA . ASN A 1 132 ? 10.129 -4.349 -2.972 1.00 82.38 132 ASN A CA 1
ATOM 994 C C . ASN A 1 132 ? 8.905 -4.309 -3.889 1.00 82.38 132 ASN A C 1
ATOM 996 O O . ASN A 1 132 ? 7.768 -4.118 -3.459 1.00 82.38 132 ASN A O 1
ATOM 1000 N N . LEU A 1 133 ? 9.174 -4.431 -5.183 1.00 86.56 133 LEU A N 1
ATOM 1001 C CA . LEU A 1 133 ? 8.208 -4.408 -6.279 1.00 86.56 133 LEU A CA 1
ATOM 1002 C C . LEU A 1 133 ? 8.095 -5.785 -6.954 1.00 86.56 133 LEU A C 1
ATOM 1004 O O . LEU A 1 133 ? 7.365 -5.926 -7.935 1.00 86.56 133 LEU A O 1
ATOM 1008 N N . SER A 1 134 ? 8.825 -6.788 -6.455 1.00 81.69 134 SER A N 1
ATOM 1009 C CA . SER A 1 134 ? 8.990 -8.089 -7.100 1.00 81.69 134 SER A CA 1
ATOM 1010 C C . SER A 1 134 ? 7.676 -8.856 -7.237 1.00 81.69 134 SER A C 1
ATOM 1012 O O . SER A 1 134 ? 6.725 -8.620 -6.498 1.00 81.69 134 SER A O 1
ATOM 1014 N N . TYR A 1 135 ? 7.609 -9.792 -8.185 1.00 85.62 135 TYR A N 1
ATOM 1015 C CA . TYR A 1 135 ? 6.407 -10.608 -8.415 1.00 85.62 135 TYR A CA 1
ATOM 1016 C C . TYR A 1 135 ? 5.149 -9.750 -8.652 1.00 85.62 135 TYR A C 1
ATOM 1018 O O . TYR A 1 135 ? 4.145 -9.876 -7.955 1.00 85.62 135 TYR A O 1
ATOM 1026 N N . ASN A 1 136 ? 5.257 -8.848 -9.625 1.00 85.38 136 ASN A N 1
ATOM 1027 C CA . ASN A 1 136 ? 4.188 -8.030 -10.192 1.00 85.38 136 ASN A CA 1
ATOM 1028 C C . ASN A 1 136 ? 4.350 -8.008 -11.724 1.00 85.38 136 ASN A C 1
ATOM 1030 O O . ASN A 1 136 ? 5.320 -8.542 -12.262 1.00 85.38 136 ASN A O 1
ATOM 1034 N N . ASP A 1 137 ? 3.438 -7.331 -12.409 1.00 89.06 137 ASP A N 1
ATOM 1035 C CA . ASP A 1 137 ? 3.370 -7.179 -13.864 1.00 89.06 137 ASP A CA 1
ATOM 1036 C C . ASP A 1 137 ? 3.829 -5.773 -14.321 1.00 89.06 137 ASP A C 1
ATOM 1038 O O . ASP A 1 137 ? 3.315 -5.223 -15.299 1.00 89.06 137 ASP A O 1
ATOM 1042 N N . PHE A 1 138 ? 4.755 -5.136 -13.588 1.00 83.56 138 PHE A N 1
ATOM 1043 C CA . PHE A 1 138 ? 5.295 -3.825 -13.968 1.00 83.56 138 PHE A CA 1
ATOM 1044 C C . PHE A 1 138 ? 6.040 -3.900 -15.307 1.00 83.56 138 PHE A C 1
ATOM 1046 O O . PHE A 1 138 ? 6.717 -4.882 -15.606 1.00 83.56 138 PHE A O 1
ATOM 1053 N N . GLU A 1 139 ? 5.947 -2.833 -16.094 1.00 80.62 139 GLU A N 1
ATOM 1054 C CA . GLU A 1 139 ? 6.510 -2.744 -17.439 1.00 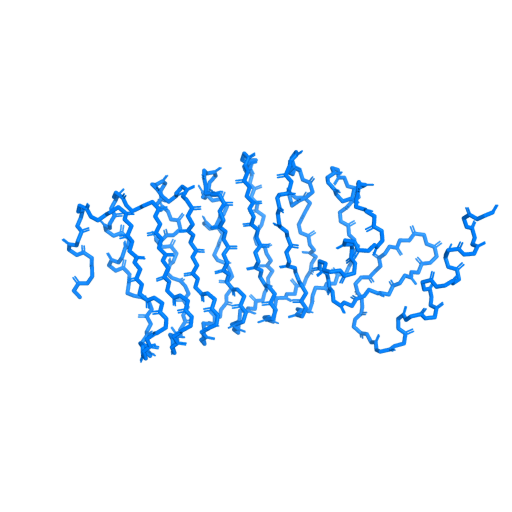80.62 139 GLU A CA 1
ATOM 1055 C C . GLU A 1 139 ? 7.135 -1.367 -17.708 1.00 80.62 139 GLU A C 1
ATOM 1057 O O . GLU A 1 139 ? 6.930 -0.398 -16.975 1.00 80.62 139 GLU A O 1
ATOM 1062 N N . GLY A 1 140 ? 7.888 -1.265 -18.801 1.00 81.38 140 GLY A N 1
ATOM 1063 C CA . GLY A 1 140 ? 8.523 -0.021 -19.225 1.00 81.38 140 GLY A CA 1
ATOM 1064 C C . GLY A 1 140 ? 9.905 0.209 -18.617 1.00 81.38 140 GLY A C 1
ATOM 1065 O O . GLY A 1 140 ? 10.567 -0.713 -18.136 1.00 81.38 140 GLY A O 1
ATOM 1066 N N . GLU A 1 141 ? 10.360 1.453 -18.737 1.00 76.12 141 GLU A N 1
ATOM 1067 C CA . GLU A 1 141 ? 11.679 1.888 -18.285 1.00 76.12 141 GLU A CA 1
ATOM 1068 C C . GLU A 1 141 ? 11.667 2.178 -16.790 1.00 76.12 141 GLU A C 1
ATOM 1070 O O . GLU A 1 141 ? 10.679 2.660 -16.233 1.00 76.12 141 GLU A O 1
ATOM 1075 N N . LEU A 1 142 ? 12.794 1.898 -16.149 1.00 73.19 142 LEU A N 1
ATOM 1076 C CA . LEU A 1 142 ? 12.986 2.263 -14.758 1.00 73.19 142 LEU A CA 1
ATOM 1077 C C . LEU A 1 142 ? 13.252 3.757 -14.619 1.00 73.19 142 LEU A C 1
ATOM 1079 O O . LEU A 1 142 ? 13.958 4.314 -15.466 1.00 73.19 142 LEU A O 1
ATOM 1083 N N . PRO A 1 143 ? 12.772 4.385 -13.530 1.00 76.00 143 PRO A N 1
ATOM 1084 C CA . PRO A 1 143 ? 13.124 5.759 -13.229 1.00 76.00 143 PRO A CA 1
ATOM 1085 C C . PRO A 1 143 ? 14.641 5.921 -13.222 1.00 76.00 143 PRO A C 1
ATOM 1087 O O . PRO A 1 143 ? 15.359 5.197 -12.530 1.00 76.00 143 PRO A O 1
ATOM 1090 N N . THR A 1 144 ? 15.142 6.869 -14.005 1.00 69.75 144 THR A N 1
ATOM 1091 C CA . THR A 1 144 ? 16.583 7.096 -14.139 1.00 69.75 144 THR A CA 1
ATOM 1092 C C . THR A 1 144 ? 17.111 8.112 -13.146 1.00 69.75 144 THR A C 1
ATOM 1094 O O . THR A 1 144 ? 18.263 8.485 -13.282 1.00 69.75 144 THR A O 1
ATOM 1097 N N . ASP A 1 145 ? 16.318 8.576 -12.180 1.00 67.19 145 ASP A N 1
ATOM 1098 C CA . ASP A 1 145 ? 16.684 9.639 -11.240 1.00 67.19 145 ASP A CA 1
ATOM 1099 C C . ASP A 1 145 ? 16.703 9.164 -9.780 1.00 67.19 145 ASP A C 1
ATOM 1101 O O . ASP A 1 145 ? 16.042 8.203 -9.382 1.00 67.19 145 ASP A O 1
ATOM 1105 N N . GLY A 1 146 ? 17.477 9.882 -8.961 1.00 69.31 146 GLY A N 1
ATOM 1106 C CA . GLY A 1 146 ? 17.531 9.712 -7.512 1.00 69.31 146 GLY A CA 1
ATOM 1107 C C . GLY A 1 146 ? 18.093 8.359 -7.063 1.00 69.31 146 GLY A C 1
ATOM 1108 O O . GLY A 1 146 ? 19.190 7.975 -7.462 1.00 69.31 146 GLY A O 1
ATOM 1109 N N . SER A 1 147 ? 17.386 7.654 -6.183 1.00 64.19 147 SER A N 1
ATOM 1110 C CA . SER A 1 147 ? 17.825 6.387 -5.586 1.00 64.19 147 SER A CA 1
ATOM 1111 C C . SER A 1 147 ? 18.063 5.281 -6.613 1.00 64.19 147 SER A C 1
ATOM 1113 O O . SER A 1 147 ? 18.988 4.495 -6.426 1.00 64.19 147 SER A O 1
ATOM 1115 N N . PHE A 1 148 ? 17.311 5.249 -7.720 1.00 66.12 148 PHE A N 1
ATOM 1116 C CA . PHE A 1 148 ? 17.477 4.242 -8.772 1.00 66.12 148 PHE A CA 1
ATOM 1117 C C . PHE A 1 148 ? 18.804 4.376 -9.537 1.00 66.12 148 PHE A C 1
ATOM 1119 O O . PHE A 1 148 ? 19.310 3.371 -10.030 1.00 66.12 148 PHE A O 1
ATOM 1126 N N . GLN A 1 149 ? 19.429 5.564 -9.566 1.00 61.69 149 GLN A N 1
ATOM 1127 C CA . GLN A 1 149 ? 20.788 5.735 -10.113 1.00 61.69 149 GLN A CA 1
ATOM 1128 C C . GLN A 1 149 ? 21.868 5.100 -9.227 1.00 61.69 149 GLN A C 1
ATOM 1130 O O . GLN A 1 149 ? 22.945 4.757 -9.710 1.00 61.69 149 GLN A O 1
ATOM 1135 N N . MET A 1 150 ? 21.592 4.979 -7.925 1.00 57.53 150 MET A N 1
ATOM 1136 C CA . MET A 1 150 ? 22.547 4.526 -6.912 1.00 57.53 150 MET A CA 1
ATOM 1137 C C . MET A 1 150 ? 22.417 3.030 -6.593 1.00 57.53 150 MET A C 1
ATOM 1139 O O . MET A 1 150 ? 23.243 2.499 -5.848 1.00 57.53 150 MET A O 1
ATOM 1143 N N . LEU A 1 151 ? 21.405 2.345 -7.139 1.00 57.12 151 LEU A N 1
ATOM 1144 C CA . LEU A 1 151 ? 21.206 0.913 -6.928 1.00 57.12 151 LEU A CA 1
ATOM 1145 C C . LEU A 1 151 ? 22.285 0.107 -7.657 1.00 57.12 151 LEU A C 1
ATOM 1147 O O . LEU A 1 151 ? 22.462 0.198 -8.872 1.00 57.12 151 LEU A O 1
ATOM 1151 N N . VAL A 1 152 ? 22.984 -0.743 -6.909 1.00 55.75 152 VAL A N 1
ATOM 1152 C CA . VAL A 1 152 ? 23.826 -1.791 -7.495 1.00 55.75 152 VAL A CA 1
ATOM 1153 C C . VAL A 1 152 ? 22.956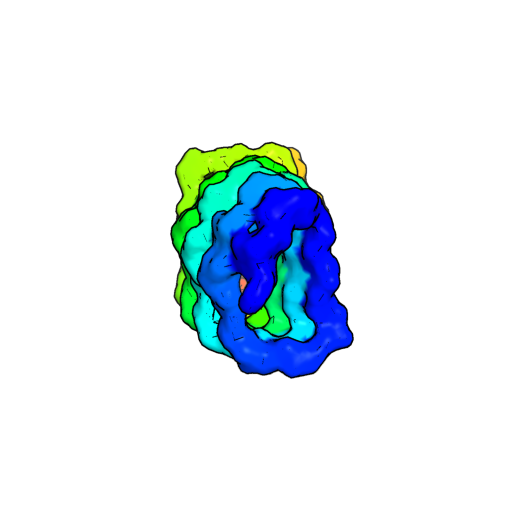 -2.922 -8.051 1.00 55.75 152 VAL A C 1
ATOM 1155 O O . VAL A 1 152 ? 21.873 -3.204 -7.540 1.00 55.75 152 VAL A O 1
ATOM 1158 N N . VAL A 1 153 ? 23.459 -3.615 -9.078 1.00 54.41 153 VAL A N 1
ATOM 1159 C CA . VAL A 1 153 ? 22.759 -4.693 -9.811 1.00 54.41 153 VAL A CA 1
ATOM 1160 C C . VAL A 1 153 ? 22.171 -5.787 -8.898 1.00 54.41 153 VAL A C 1
ATOM 1162 O O . VAL A 1 153 ? 21.191 -6.425 -9.261 1.00 54.41 153 VAL A O 1
ATOM 1165 N N . THR A 1 154 ? 22.727 -6.018 -7.709 1.00 48.31 154 THR A N 1
ATOM 1166 C CA . THR A 1 154 ? 22.200 -7.001 -6.747 1.00 48.31 154 THR A CA 1
ATOM 1167 C C . THR A 1 154 ? 20.939 -6.520 -6.029 1.00 48.31 154 THR A C 1
ATOM 1169 O O . THR A 1 154 ? 19.941 -7.231 -6.045 1.00 48.31 154 THR A O 1
ATOM 1172 N N . GLN A 1 155 ? 20.942 -5.296 -5.489 1.00 54.28 155 GLN A N 1
ATOM 1173 C CA . GLN A 1 155 ? 19.747 -4.671 -4.890 1.00 54.28 155 GLN A CA 1
ATOM 1174 C C . GLN A 1 155 ? 18.620 -4.558 -5.920 1.00 54.28 155 GLN A C 1
ATOM 1176 O O . GLN A 1 155 ? 17.445 -4.723 -5.627 1.00 54.28 155 GLN A O 1
ATOM 1181 N N . PHE A 1 156 ? 19.006 -4.335 -7.167 1.00 57.97 156 PHE A N 1
ATOM 1182 C CA . PHE A 1 156 ? 18.111 -4.245 -8.299 1.00 57.97 156 PHE A CA 1
ATOM 1183 C C . PHE A 1 156 ? 17.360 -5.553 -8.618 1.00 57.97 156 PHE A C 1
ATOM 1185 O O . PHE A 1 156 ? 16.171 -5.521 -8.935 1.00 57.97 156 PHE A O 1
ATOM 1192 N N . LEU A 1 157 ? 18.027 -6.707 -8.506 1.00 52.97 157 LEU A N 1
ATOM 1193 C CA . LEU A 1 157 ? 17.392 -8.018 -8.693 1.00 52.97 157 LEU A CA 1
ATOM 1194 C C . LEU A 1 157 ? 16.413 -8.346 -7.556 1.00 52.97 157 LEU A C 1
ATOM 1196 O O . LEU A 1 157 ? 15.372 -8.949 -7.812 1.00 52.97 157 LEU A O 1
ATOM 1200 N N . GLU A 1 158 ? 16.717 -7.905 -6.334 1.00 54.62 158 GLU A N 1
ATOM 1201 C CA . GLU A 1 158 ? 15.845 -8.069 -5.162 1.00 54.62 158 GLU A CA 1
ATOM 1202 C C . GLU A 1 158 ? 14.576 -7.208 -5.256 1.00 54.62 158 GLU A C 1
ATOM 1204 O O . GLU A 1 158 ? 13.496 -7.678 -4.911 1.00 54.62 158 GLU A O 1
ATOM 1209 N N . ILE A 1 159 ? 14.676 -5.983 -5.788 1.00 58.47 159 ILE A N 1
ATOM 1210 C CA . ILE A 1 159 ? 13.539 -5.053 -5.885 1.00 58.47 159 ILE A CA 1
ATOM 1211 C C . ILE A 1 159 ? 12.491 -5.524 -6.901 1.00 58.47 159 ILE A C 1
ATOM 1213 O O . ILE A 1 159 ? 11.319 -5.212 -6.734 1.00 58.47 159 ILE A O 1
ATOM 1217 N N . ILE A 1 160 ? 12.872 -6.240 -7.963 1.00 60.34 160 ILE A N 1
ATOM 1218 C CA . ILE A 1 160 ? 12.005 -6.401 -9.145 1.00 60.34 160 ILE A CA 1
ATOM 1219 C C . ILE A 1 160 ? 11.693 -7.868 -9.477 1.00 60.34 160 ILE A C 1
ATOM 1221 O O . ILE A 1 160 ? 10.680 -8.156 -10.109 1.00 60.34 160 ILE A O 1
ATOM 1225 N N . GLY A 1 161 ? 12.507 -8.831 -9.040 1.00 48.41 161 GLY A N 1
ATOM 1226 C CA . GLY A 1 161 ? 12.242 -10.265 -9.236 1.00 48.41 161 GLY A CA 1
ATOM 1227 C C . GLY A 1 161 ? 12.343 -10.784 -10.685 1.00 48.41 161 GLY A C 1
ATOM 1228 O O . GLY A 1 161 ? 12.582 -11.974 -10.872 1.00 48.41 161 GLY A O 1
ATOM 1229 N N . SER A 1 162 ? 12.248 -9.933 -11.716 1.00 45.41 162 SER A N 1
ATOM 1230 C CA . SER A 1 162 ? 12.532 -10.285 -13.118 1.00 45.41 162 SER A CA 1
ATOM 1231 C C . SER A 1 162 ? 12.864 -9.047 -13.960 1.00 45.41 162 SER A C 1
ATOM 1233 O O . SER A 1 162 ? 11.999 -8.200 -14.174 1.00 45.41 162 SER A O 1
ATOM 1235 N N . VAL A 1 163 ? 14.097 -8.932 -14.468 1.00 45.62 163 VAL A N 1
ATOM 1236 C CA . VAL A 1 163 ? 14.499 -7.826 -15.362 1.00 45.62 163 VAL A CA 1
ATOM 1237 C C . VAL A 1 163 ? 15.088 -8.366 -16.657 1.00 45.62 163 VAL A C 1
ATOM 1239 O O . VAL A 1 163 ? 15.961 -9.231 -16.624 1.00 45.62 163 VAL A O 1
ATOM 1242 N N . VAL A 1 164 ? 14.664 -7.811 -17.795 1.00 40.69 164 VAL A N 1
ATOM 1243 C CA . VAL A 1 164 ? 15.282 -8.028 -19.108 1.00 40.69 164 VAL A CA 1
ATOM 1244 C C . VAL A 1 164 ? 16.105 -6.785 -19.459 1.00 40.69 164 VAL A C 1
ATOM 1246 O O . VAL A 1 164 ? 15.588 -5.697 -19.689 1.00 40.69 164 VAL A O 1
ATOM 1249 N N . ALA A 1 165 ? 17.429 -6.920 -19.487 1.00 36.72 165 ALA A N 1
ATOM 1250 C CA . ALA A 1 165 ? 18.297 -5.842 -19.957 1.00 36.72 165 ALA A CA 1
ATOM 1251 C C . ALA A 1 165 ? 18.277 -5.785 -21.495 1.00 36.72 165 ALA A C 1
ATOM 1253 O O . ALA A 1 165 ? 18.477 -6.815 -22.140 1.00 36.72 165 ALA A O 1
ATOM 1254 N N . SER A 1 166 ? 18.101 -4.601 -22.097 1.00 33.75 166 SER A N 1
ATO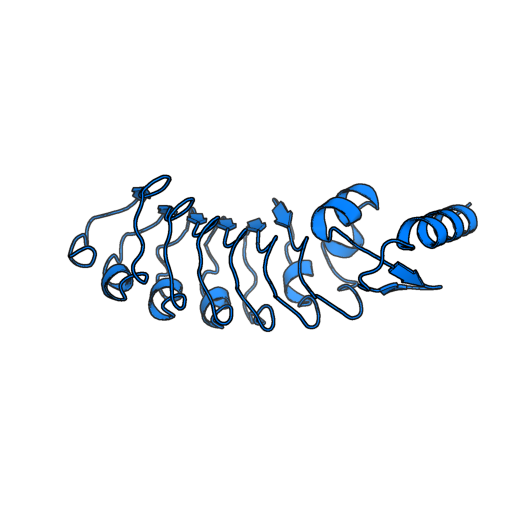M 1255 C CA . SER A 1 166 ? 18.337 -4.421 -23.537 1.00 33.75 166 SER A CA 1
ATOM 1256 C C . SER A 1 166 ? 19.115 -3.135 -23.816 1.00 33.75 166 SER A C 1
ATOM 1258 O O . SER A 1 166 ? 18.690 -2.058 -23.413 1.00 33.75 166 SER A O 1
ATOM 1260 N N . HIS A 1 167 ? 20.268 -3.306 -24.470 1.00 36.66 167 HIS A N 1
ATOM 1261 C CA . HIS A 1 167 ? 21.181 -2.402 -25.197 1.00 36.66 167 HIS A CA 1
ATOM 1262 C C . HIS A 1 167 ? 21.371 -0.913 -24.848 1.00 36.66 167 HIS A C 1
ATOM 1264 O O . HIS A 1 167 ? 22.227 -0.317 -25.482 1.00 36.66 167 HIS A O 1
ATOM 1270 N N . ASN A 1 168 ? 20.689 -0.325 -23.866 1.00 34.00 168 ASN A N 1
ATOM 1271 C CA . ASN A 1 168 ? 21.021 0.942 -23.191 1.00 34.00 168 ASN A CA 1
ATOM 1272 C C . ASN A 1 168 ? 20.110 1.236 -21.976 1.00 34.00 168 ASN A C 1
ATOM 1274 O O . ASN A 1 168 ? 20.359 2.206 -21.265 1.00 34.00 168 ASN A O 1
ATOM 1278 N N . TYR A 1 169 ? 19.100 0.396 -21.703 1.00 37.59 169 TYR A N 1
ATOM 1279 C CA . TYR A 1 169 ? 18.139 0.569 -20.610 1.00 37.59 169 TYR A CA 1
ATOM 1280 C C . TYR A 1 169 ? 17.783 -0.777 -19.958 1.00 37.59 169 TYR A C 1
ATOM 1282 O O . TYR A 1 169 ? 17.894 -1.848 -20.568 1.00 37.59 169 TYR A O 1
ATOM 1290 N N . PHE A 1 170 ? 17.349 -0.727 -18.699 1.00 42.09 170 PHE A N 1
ATOM 1291 C CA . PHE A 1 170 ? 16.716 -1.867 -18.044 1.00 42.09 170 PHE A CA 1
ATOM 1292 C C . PHE A 1 170 ? 15.221 -1.846 -18.359 1.00 42.09 170 PHE A C 1
ATOM 1294 O O . PHE A 1 170 ? 14.535 -0.895 -17.984 1.00 42.09 170 PHE A O 1
ATOM 1301 N N . TYR A 1 171 ? 14.731 -2.884 -19.039 1.00 39.94 171 TYR A N 1
ATOM 1302 C CA . TYR A 1 171 ? 13.310 -3.060 -19.305 1.00 39.94 171 TYR A CA 1
ATOM 1303 C C . TYR A 1 171 ? 12.745 -4.128 -18.374 1.00 39.94 171 TYR A C 1
ATOM 1305 O O . TYR A 1 171 ? 13.285 -5.225 -18.203 1.00 39.94 171 TYR A O 1
ATOM 1313 N N . LEU A 1 172 ? 11.622 -3.801 -17.759 1.00 49.81 172 LEU A N 1
ATOM 1314 C CA . LEU A 1 172 ? 10.815 -4.776 -17.054 1.00 49.81 172 LEU A CA 1
ATOM 1315 C C . LEU A 1 172 ? 10.136 -5.659 -18.100 1.00 49.81 172 LEU A C 1
ATOM 1317 O O . LEU A 1 172 ? 9.224 -5.21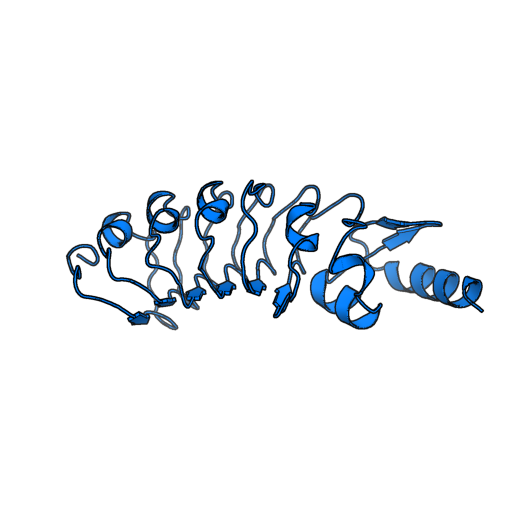4 -18.789 1.00 49.81 172 LEU A O 1
ATOM 1321 N N . HIS A 1 173 ? 10.615 -6.889 -18.273 1.00 39.81 173 HIS A N 1
ATOM 1322 C CA . HIS A 1 173 ? 9.863 -7.892 -19.014 1.00 39.81 173 HIS A CA 1
ATOM 1323 C C . HIS A 1 173 ? 9.988 -9.245 -18.321 1.00 39.81 173 HIS A C 1
ATOM 1325 O O . HIS A 1 173 ? 11.084 -9.746 -18.068 1.00 39.81 173 HIS A O 1
ATOM 1331 N N . ALA A 1 174 ? 8.842 -9.844 -18.013 1.00 40.22 174 ALA A N 1
ATOM 1332 C CA . ALA A 1 174 ? 8.755 -11.186 -17.471 1.00 40.22 174 ALA A CA 1
ATOM 1333 C C . ALA A 1 174 ? 9.133 -12.212 -18.552 1.00 40.22 174 ALA A C 1
ATOM 1335 O O . ALA A 1 174 ? 8.371 -12.414 -19.494 1.00 40.22 174 ALA A O 1
ATOM 1336 N N . CYS A 1 175 ? 10.300 -12.855 -18.436 1.00 35.03 175 CYS A N 1
ATOM 1337 C CA . CYS A 1 175 ? 10.500 -14.230 -18.908 1.00 35.03 175 CYS A CA 1
ATOM 1338 C C . CYS A 1 175 ? 11.793 -14.847 -18.340 1.00 35.03 175 CYS A C 1
ATOM 1340 O O . CYS A 1 175 ? 12.784 -14.151 -18.092 1.00 35.03 175 CYS A O 1
ATOM 1342 N N . ALA A 1 176 ? 11.793 -16.174 -18.190 1.00 39.12 176 ALA A N 1
ATOM 1343 C CA . ALA A 1 176 ? 12.856 -17.012 -17.623 1.00 39.12 176 ALA A CA 1
ATOM 1344 C C . ALA A 1 176 ? 14.202 -17.003 -18.395 1.00 39.12 176 ALA A C 1
ATOM 1346 O O . ALA A 1 176 ? 15.158 -17.651 -17.975 1.00 39.12 176 ALA A O 1
ATOM 1347 N N . GLU A 1 177 ? 14.316 -16.249 -19.493 1.00 40.31 177 GLU A N 1
ATOM 1348 C CA . GLU A 1 177 ? 15.535 -16.124 -20.317 1.00 40.31 177 GLU A CA 1
ATOM 1349 C C . GLU A 1 177 ? 16.419 -14.907 -19.955 1.00 40.31 177 GLU A C 1
ATOM 1351 O O . GLU A 1 177 ? 17.459 -14.646 -20.567 1.00 40.31 177 GLU A O 1
ATOM 1356 N N . SER A 1 178 ? 16.038 -14.160 -18.918 1.00 44.50 178 SER A N 1
ATOM 1357 C CA . SER A 1 178 ? 16.612 -12.862 -18.522 1.00 44.50 178 SER A CA 1
ATOM 1358 C C . SER A 1 178 ? 18.077 -12.899 -18.038 1.00 44.50 178 SER A C 1
ATOM 1360 O O . SER A 1 178 ? 18.754 -11.869 -18.046 1.00 44.50 178 SER A O 1
ATOM 1362 N N . LEU A 1 179 ? 18.630 -14.069 -17.690 1.00 41.75 179 LEU A N 1
ATOM 1363 C CA . LEU A 1 179 ? 20.007 -14.186 -17.178 1.00 41.75 179 LEU A CA 1
ATOM 1364 C C . LEU A 1 179 ? 21.107 -14.016 -18.247 1.00 41.75 179 LEU A C 1
ATOM 1366 O O . LEU A 1 179 ? 22.246 -13.680 -17.911 1.00 41.75 179 LEU A O 1
ATOM 1370 N N . ILE A 1 180 ? 20.801 -14.272 -19.524 1.00 45.12 180 ILE A N 1
ATOM 1371 C CA . ILE A 1 180 ? 21.794 -14.252 -20.615 1.00 45.12 180 ILE A CA 1
ATOM 1372 C C . ILE A 1 180 ? 22.174 -12.807 -20.974 1.00 45.12 180 ILE A C 1
ATOM 1374 O O . ILE A 1 180 ? 23.357 -12.487 -21.104 1.00 45.12 180 ILE A O 1
ATOM 1378 N N . HIS A 1 181 ? 21.191 -11.907 -21.021 1.00 43.94 181 HIS A N 1
ATOM 1379 C CA . HIS A 1 181 ? 21.391 -10.500 -21.378 1.00 43.94 181 HIS A CA 1
ATOM 1380 C C . HIS A 1 181 ? 22.122 -9.696 -20.286 1.00 43.94 181 HIS A C 1
ATOM 1382 O O . HIS A 1 181 ? 22.887 -8.780 -20.594 1.00 43.94 181 HIS A O 1
ATOM 1388 N N . LEU A 1 182 ? 21.981 -10.084 -19.012 1.00 43.62 182 LEU A N 1
ATOM 1389 C CA . LEU A 1 182 ? 22.722 -9.471 -17.903 1.00 43.62 182 LEU A CA 1
ATOM 1390 C C . LEU A 1 182 ? 24.239 -9.729 -18.006 1.00 43.62 182 LEU A C 1
ATOM 1392 O O . LEU A 1 182 ? 25.045 -8.845 -17.712 1.00 43.62 182 LEU A O 1
ATOM 1396 N N . LYS A 1 183 ? 24.643 -10.923 -18.461 1.00 43.44 183 LYS A N 1
ATOM 1397 C CA . LYS A 1 183 ? 26.063 -11.278 -18.646 1.00 43.44 183 LYS A CA 1
ATOM 1398 C C . LYS A 1 183 ? 26.712 -10.517 -19.802 1.00 43.44 183 LYS A C 1
ATOM 1400 O O . LYS A 1 183 ? 27.860 -10.099 -19.673 1.00 43.44 183 LYS A O 1
ATOM 1405 N N . GLU A 1 184 ? 25.985 -10.319 -20.899 1.00 44.22 184 GLU A N 1
ATOM 1406 C CA . GLU A 1 184 ? 26.430 -9.528 -22.057 1.00 44.22 184 GLU A CA 1
ATOM 1407 C C . GLU A 1 184 ? 26.678 -8.057 -21.673 1.00 44.22 184 GLU A C 1
ATOM 1409 O O . GLU A 1 184 ? 27.742 -7.515 -21.970 1.00 44.22 184 GLU A O 1
ATOM 1414 N N . PHE A 1 185 ? 25.764 -7.439 -20.914 1.00 45.47 185 PHE A N 1
ATOM 1415 C CA . PHE A 1 185 ? 25.911 -6.060 -20.428 1.00 45.47 185 PHE A CA 1
ATOM 1416 C C . PHE A 1 185 ? 27.125 -5.873 -19.503 1.00 45.47 185 PHE A C 1
ATOM 1418 O O . PHE A 1 185 ? 27.914 -4.943 -19.681 1.00 45.47 185 PHE A O 1
ATOM 1425 N N . LEU A 1 186 ? 27.332 -6.789 -18.548 1.00 46.75 186 LEU A N 1
ATOM 1426 C CA . LEU A 1 186 ? 28.499 -6.749 -17.655 1.00 46.75 186 LEU A CA 1
ATOM 1427 C C . LEU A 1 186 ? 29.828 -6.916 -18.409 1.00 46.75 186 LEU A C 1
ATOM 1429 O O . LEU A 1 186 ? 30.868 -6.471 -17.923 1.00 46.75 186 LEU A O 1
ATOM 1433 N N . ARG A 1 187 ? 29.806 -7.527 -19.600 1.00 48.56 187 ARG A N 1
ATOM 1434 C CA . ARG A 1 187 ? 30.987 -7.686 -20.457 1.00 48.56 187 ARG A CA 1
ATOM 1435 C C . ARG A 1 187 ? 31.337 -6.417 -21.237 1.00 48.56 187 ARG A C 1
ATOM 1437 O O . ARG A 1 187 ? 32.503 -6.241 -21.558 1.00 48.56 187 ARG A O 1
ATOM 1444 N N . GLN A 1 188 ? 30.364 -5.546 -21.515 1.00 43.38 188 GLN A N 1
ATOM 1445 C CA . GLN A 1 188 ? 30.564 -4.284 -22.245 1.00 43.38 188 GLN A CA 1
ATOM 1446 C C . GLN A 1 188 ? 31.016 -3.115 -21.347 1.00 43.38 188 GLN A C 1
ATOM 1448 O O . GLN A 1 188 ? 31.387 -2.060 -21.849 1.00 43.38 188 GLN A O 1
ATOM 1453 N N . LYS A 1 189 ? 30.989 -3.292 -20.017 1.00 39.84 189 LYS A N 1
ATOM 1454 C CA . LYS A 1 189 ? 31.449 -2.309 -19.014 1.00 39.84 189 LYS A CA 1
ATOM 1455 C C . LYS A 1 189 ? 32.890 -2.547 -18.517 1.00 39.84 189 LYS A C 1
ATOM 1457 O O . LYS A 1 189 ? 33.302 -1.897 -17.558 1.00 39.84 189 LYS A O 1
ATOM 1462 N N . LYS A 1 190 ? 33.631 -3.474 -19.135 1.00 42.69 190 LYS A N 1
ATOM 1463 C CA . LYS A 1 190 ? 35.088 -3.637 -18.988 1.00 42.69 190 LYS A CA 1
ATOM 1464 C C . LYS A 1 190 ? 35.789 -3.048 -20.200 1.00 42.69 190 LYS A C 1
ATOM 1466 O O . LYS A 1 190 ? 36.862 -2.449 -19.989 1.00 42.69 190 LYS A O 1
#

Foldseek 3Di:
DQLVPLVDAEDADAQDADQEADDPSPLNNLNYQYDAQEHYAHEEEDRLSNLQNLNNQEEDANDQYAHEEEDDLSVLVNQRHQEYHHYNYAYEEEDHDHPDQRQHYAYHHEQYAYEEADDLSVQVHQDHPHAAPAHYHYWDFHNCHHPVVVDDPVVVCRRYVDWADDDPTITDDDDPVRPVRVVVVVVVVD

Secondary structure (DSSP, 8-state):
-GGG-TT-SEEE--SS---SBPPGGGGG-TT--EEE--SS--BSB--GGGTT-TT--SEEE--SS--EEPPPGGGGG-TT-SEEE--SSEEEEPPPP-SS--SS-EEE--SSEEEEPPPGGGGG-TT-S-EE--SSEE-EEPP-STHHHH--HHHHHHHHS--EEETTEEEE---TTHHHHHHHHHHHT-

Sequence (190 aa):
MLGNLTSVINLYMEQNMFSESIPLSLANCQNLQLLNLSSNNLTGTMPKKLFTLSSLTISLSMSNNFLTGSLPSEVGDLVNLAELDVSGNKLSGTIPESPYSFKRLGIDVSSNNLSGKIPDFLGKFRALNHLNLSYNDFEGELPTDGSFQMLVVTQFLEIIGSVVASHNYFYLHACAESLIHLKEFLRQKK

Organism: NCBI:txid2094558

InterPro domains:
  IPR001611 Leucine-rich repeat [PF00560] (31-51)
  IPR001611 Leucine-rich repeat [PF00560] (59-78)
  IPR001611 Leucine-rich repeat [PF00560] (80-99)
  IPR001611 Leucine-rich repeat [PF00560] (107-124)
  IPR001611 Leucine-rich repeat [PF00560] (128-144)
  IPR032675 Leucine-rich repeat domain superfamily [G3DSA:3.80.10.10] (1-170)
  IPR051809 Plant receptor-like serine/threonine-protein kinase [PTHR27008] (2-153)